Protein AF-A0A6Y5EK88-F1 (afdb_monomer)

Nearest PDB structures (foldseek):
  3vvx-assembly1_A  TM=9.405E-01  e=9.107E-21  Salmonella enterica subsp. enterica serovar Typhimurium str. 14028S
  9gtv-assembly1_B  TM=9.826E-01  e=1.251E-18  Salmonella enterica subsp. enterica serovar Typhimurium
  7n54-assembly1_A  TM=9.850E-01  e=2.357E-18  Salmonella enterica subsp. enterica serovar Typhimurium
  7n53-assembly1_A  TM=9.523E-01  e=3.480E-18  Salmonella enterica subsp. enterica serovar Typhimurium
  7n4z-assembly2_B  TM=9.641E-01  e=7.590E-18  Salmonella enterica subsp. enterica serovar Typhimurium

Sequence (284 aa):
MARPKSEDKKQALLEAATQAIAQSGIAASTAVIARNAGVAEGTLFRYFATKDELINTLYLHLKQDLCQSMIMELDRSITDAKTMTRFIWNSYISWGLNHPARHRAIRQLAVSEKLTKETEQRADDMFPELRDLCHRSVLMVFMSDEYRAFGDGLFLALAETTMDGQTLHACAKRFALELPFTE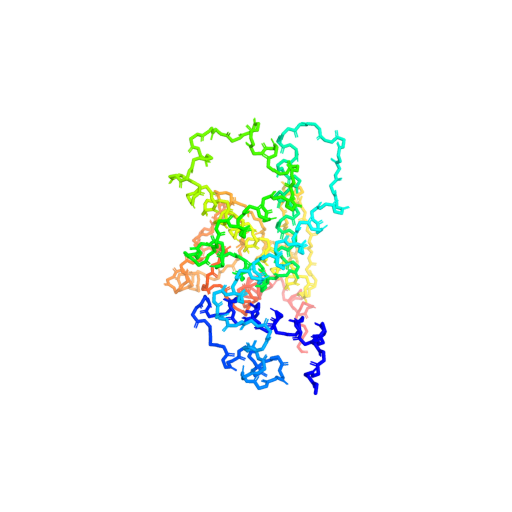HCWPFGPQYDVFKVGGKIFMLFTEHHCRPVVNLKSDPQKSLVNQQIYPSIAPGYHMNKKHWISVYAGEDITVSLLNDLINDSWNLVVDGLPKREQLRLRPR

Foldseek 3Di:
DDDDDDVLLVVLLLVLLLQQCLVPNLVRDLCSSQVSSVHGSVVVCVVAVDSLSSLLVSLLVLLLVLLVQLVVPDDPVDPDLVVNVVSSLVSNLVVCLVPVSSLSNNLSSVLDPSHDPVSVVSSCVSHVVVVVSCVVPPDVVCVDPVNVSVVSVVSSVVSVQVNLLVVLVVLLVVLLVPAFQWDWDDPPDPVKTFIDDPPHTAWIWDADPNFIKIKGFDQQVVLVVCVVQPVQKAQGDVDDSSGIIIGTRDPRDDSVNSSVRSVRSRVVNLVVDPPVSVCVRDPD

Radius of gyration: 23.75 Å; Cα contacts (8 Å, |Δi|>4): 342; chains: 1; bounding box: 65×40×75 Å

Organism: Salmonella dublin (NCBI:txid98360)

Secondary structure (DSSP, 8-state):
-PPPPPHHHHHHHHHHHHHHHHHHGGG--HHHHHHHTTS-HHHHHHH-SSHHHHHHHHHHHHHHHHHHHHHHH--TT---HHHHHHHHHHHHHHHHHH-HHHHHHHHHHHT-TT--HHHHHHHHHT-HHHHHHHHHHS-GGGGSHHHHHHHHHHHHHHHHHHHHHHHHHHHHHHHHHHSTT-EEE-TT-TT--EEEETTEEEEEEEEETTEEEEEEE--HHHHHHHHHH-TTEEE-TTS-TTTEEEEEP-TT--HHHHHHHHHHHHHHHHHTS-HHHHHHHS--

Structure (mmCIF, N/CA/C/O backbone):
data_AF-A0A6Y5EK88-F1
#
_entry.id   AF-A0A6Y5EK88-F1
#
loop_
_atom_site.group_PDB
_atom_site.id
_atom_site.type_symbol
_atom_site.label_atom_id
_atom_site.label_alt_id
_atom_site.label_comp_id
_atom_site.label_asym_id
_atom_site.label_entity_id
_atom_site.label_seq_id
_atom_site.pdbx_PDB_ins_code
_atom_site.Cartn_x
_atom_site.Cartn_y
_atom_site.Cartn_z
_atom_site.occupancy
_atom_site.B_iso_or_equiv
_atom_site.auth_seq_id
_atom_site.auth_comp_id
_atom_site.auth_asym_id
_atom_site.auth_atom_id
_atom_site.pdbx_PDB_model_num
ATOM 1 N N . MET A 1 1 ? 3.298 -4.919 -47.642 1.00 46.69 1 MET A N 1
ATOM 2 C CA . MET A 1 1 ? 3.986 -4.032 -46.675 1.00 46.69 1 MET A CA 1
ATOM 3 C C . MET A 1 1 ? 3.450 -4.320 -45.280 1.00 46.69 1 MET A C 1
ATOM 5 O O . MET A 1 1 ? 2.239 -4.461 -45.138 1.00 46.69 1 MET A O 1
ATOM 9 N N . ALA A 1 2 ? 4.311 -4.468 -44.271 1.00 53.25 2 ALA A N 1
ATOM 10 C CA . ALA A 1 2 ? 3.860 -4.658 -42.893 1.00 53.25 2 ALA A CA 1
ATOM 11 C C . ALA A 1 2 ? 3.154 -3.383 -42.399 1.00 53.25 2 ALA A C 1
ATOM 13 O O . ALA A 1 2 ? 3.692 -2.288 -42.532 1.00 53.25 2 ALA A O 1
ATOM 14 N N . ARG A 1 3 ? 1.940 -3.522 -41.851 1.00 60.47 3 ARG A N 1
ATOM 15 C CA . ARG A 1 3 ? 1.199 -2.412 -41.227 1.00 60.47 3 ARG A CA 1
ATOM 16 C C . ARG A 1 3 ? 2.067 -1.798 -40.107 1.00 60.47 3 ARG A C 1
ATOM 18 O O . ARG A 1 3 ? 2.591 -2.591 -39.315 1.00 60.47 3 ARG A O 1
ATOM 25 N N . PRO A 1 4 ? 2.231 -0.462 -40.034 1.00 70.94 4 PRO A N 1
ATOM 26 C CA . PRO A 1 4 ? 3.065 0.181 -39.018 1.00 70.94 4 PRO A CA 1
ATOM 27 C C . PRO A 1 4 ? 2.584 -0.169 -37.604 1.00 70.94 4 PRO A C 1
ATOM 29 O O . PRO A 1 4 ? 1.387 -0.379 -37.379 1.00 70.94 4 PRO A O 1
ATOM 32 N N . LYS A 1 5 ? 3.529 -0.276 -36.661 1.00 74.94 5 LYS A N 1
ATOM 33 C CA . LYS A 1 5 ? 3.220 -0.494 -35.242 1.00 74.94 5 LYS A CA 1
ATOM 34 C C . LYS A 1 5 ? 2.434 0.724 -34.738 1.00 74.94 5 LYS A C 1
ATOM 36 O O . LYS A 1 5 ? 2.902 1.846 -34.855 1.00 74.94 5 LYS A O 1
ATOM 41 N N . SER A 1 6 ? 1.229 0.495 -34.223 1.00 87.56 6 SER A N 1
ATOM 42 C CA . SER A 1 6 ? 0.441 1.520 -33.524 1.00 87.56 6 SER A CA 1
ATOM 43 C C . SER A 1 6 ? 0.970 1.660 -32.098 1.00 87.56 6 SER A C 1
ATOM 45 O O . SER A 1 6 ? 1.094 0.642 -31.407 1.00 87.56 6 SER A O 1
ATOM 47 N N . GLU A 1 7 ? 1.271 2.892 -31.683 1.00 87.88 7 GLU A N 1
ATOM 48 C CA . GLU A 1 7 ? 1.690 3.210 -30.311 1.00 87.88 7 GLU A CA 1
ATOM 49 C C . GLU A 1 7 ? 0.575 2.915 -29.300 1.00 87.88 7 GLU A C 1
ATOM 51 O O . GLU A 1 7 ? 0.844 2.320 -28.261 1.00 87.88 7 GLU A O 1
ATOM 56 N N . ASP A 1 8 ? -0.691 3.165 -29.648 1.00 89.50 8 ASP A N 1
ATOM 57 C CA . ASP A 1 8 ? -1.836 2.857 -28.775 1.00 89.50 8 ASP A CA 1
ATOM 58 C C . ASP A 1 8 ? -1.890 1.374 -28.387 1.00 89.50 8 ASP A C 1
ATOM 60 O O . ASP A 1 8 ? -2.139 1.018 -27.237 1.00 89.50 8 ASP A O 1
ATOM 64 N N . LYS A 1 9 ? -1.599 0.478 -29.340 1.00 92.56 9 LYS A N 1
ATOM 65 C CA . LYS A 1 9 ? -1.554 -0.968 -29.073 1.00 92.56 9 LYS A CA 1
ATOM 66 C C . LYS A 1 9 ? -0.356 -1.371 -28.224 1.00 92.56 9 LYS A C 1
ATOM 68 O O . LYS A 1 9 ? -0.471 -2.302 -27.430 1.00 92.56 9 LYS A O 1
ATOM 73 N N . LYS A 1 10 ? 0.783 -0.695 -28.390 1.00 95.00 10 LYS A N 1
ATOM 74 C CA . LYS A 1 10 ? 1.949 -0.902 -27.526 1.00 95.00 10 LYS A CA 1
ATOM 75 C C . LYS A 1 10 ? 1.607 -0.493 -26.094 1.00 95.00 10 LYS A C 1
ATOM 77 O O . LYS A 1 10 ? 1.865 -1.267 -25.179 1.00 95.00 10 LYS A O 1
ATOM 82 N N . GLN A 1 11 ? 0.954 0.654 -25.916 1.00 95.19 11 GLN A N 1
ATOM 83 C CA . GLN A 1 11 ? 0.523 1.137 -24.607 1.00 95.19 11 GLN A CA 1
ATOM 84 C C . GLN A 1 11 ? -0.525 0.217 -23.966 1.00 95.19 11 GLN A C 1
ATOM 86 O O . GLN A 1 11 ? -0.402 -0.119 -22.792 1.00 95.19 11 GLN A O 1
ATOM 91 N N . ALA A 1 12 ? -1.501 -0.272 -24.738 1.00 96.19 12 ALA A N 1
ATOM 92 C CA . ALA A 1 12 ? -2.486 -1.242 -24.256 1.00 96.19 12 ALA A CA 1
ATOM 93 C C . ALA A 1 12 ? -1.835 -2.557 -23.790 1.00 96.19 12 ALA A C 1
ATOM 95 O O . ALA A 1 12 ? -2.229 -3.117 -22.769 1.00 96.19 12 ALA A O 1
ATOM 96 N N . LEU A 1 13 ? -0.811 -3.036 -24.508 1.00 97.75 13 LEU A N 1
ATOM 97 C CA . LEU A 1 13 ? -0.028 -4.205 -24.100 1.00 97.75 13 LEU A CA 1
ATOM 98 C C . LEU A 1 13 ? 0.765 -3.952 -22.812 1.00 97.75 13 LEU A C 1
ATOM 100 O O . LEU A 1 13 ? 0.801 -4.833 -21.956 1.00 97.75 13 LEU A O 1
ATOM 104 N N . LEU A 1 14 ? 1.375 -2.773 -22.656 1.00 97.94 14 LEU A N 1
ATOM 105 C CA . LEU A 1 14 ? 2.111 -2.402 -21.441 1.00 97.94 14 LEU A CA 1
ATOM 106 C C . LEU A 1 14 ? 1.184 -2.275 -20.223 1.00 97.94 14 LEU A C 1
ATOM 108 O O . LEU A 1 14 ? 1.517 -2.780 -19.152 1.00 97.94 14 LEU A O 1
ATOM 112 N N . GLU A 1 15 ? -0.003 -1.687 -20.382 1.00 97.50 15 GLU A N 1
ATOM 113 C CA . GLU A 1 15 ? -1.004 -1.606 -19.310 1.00 97.50 15 GLU A CA 1
ATOM 114 C C . GLU A 1 15 ? -1.525 -3.004 -18.935 1.00 97.50 15 GLU A C 1
ATOM 116 O O . GLU A 1 15 ? -1.529 -3.380 -17.763 1.00 97.50 15 GLU A O 1
ATOM 121 N N . ALA A 1 16 ? -1.867 -3.840 -19.921 1.00 97.88 16 ALA A N 1
ATOM 122 C CA . ALA A 1 16 ? -2.289 -5.217 -19.666 1.00 97.88 16 ALA A CA 1
ATOM 123 C C . ALA A 1 16 ? -1.193 -6.052 -18.980 1.00 97.88 16 ALA A C 1
ATOM 125 O O . ALA A 1 16 ? -1.488 -6.848 -18.084 1.00 97.88 16 ALA A O 1
ATOM 126 N N . ALA A 1 17 ? 0.070 -5.861 -19.373 1.00 98.12 17 ALA A N 1
ATOM 127 C CA . ALA A 1 17 ? 1.215 -6.510 -18.746 1.00 98.12 17 ALA A CA 1
ATOM 128 C C . ALA A 1 17 ? 1.425 -6.022 -17.307 1.00 98.12 17 ALA A C 1
ATOM 130 O O . ALA A 1 17 ? 1.677 -6.843 -16.429 1.00 98.12 17 ALA A O 1
ATOM 131 N N . THR A 1 18 ? 1.242 -4.723 -17.049 1.00 98.25 18 THR A N 1
ATOM 132 C CA . THR A 1 18 ? 1.284 -4.142 -15.699 1.00 98.25 18 THR A CA 1
ATOM 133 C C . THR A 1 18 ? 0.298 -4.855 -14.780 1.00 98.25 18 THR A C 1
ATOM 135 O O . THR A 1 18 ? 0.694 -5.361 -13.733 1.00 98.25 18 THR A O 1
ATOM 138 N N . GLN A 1 19 ? -0.968 -4.970 -15.190 1.00 97.75 19 GLN A N 1
ATOM 139 C CA . GLN A 1 19 ? -1.999 -5.628 -14.382 1.00 97.75 19 GLN A CA 1
ATOM 140 C C . GLN A 1 19 ? -1.696 -7.117 -14.164 1.00 97.75 19 GLN A C 1
ATOM 142 O O . GLN A 1 19 ? -1.772 -7.615 -13.041 1.00 97.75 19 GLN A O 1
ATOM 147 N N . ALA A 1 20 ? -1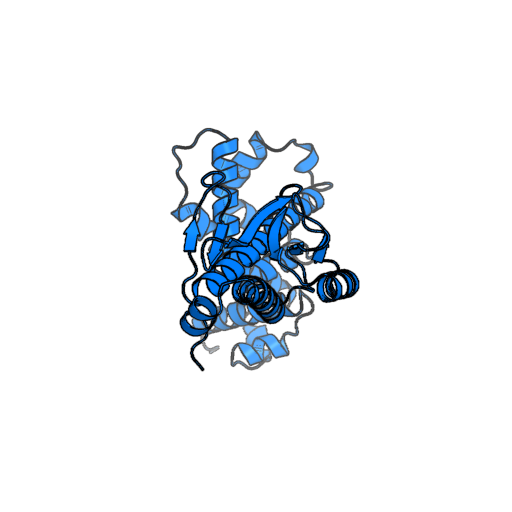.302 -7.830 -15.223 1.00 97.12 20 ALA A N 1
ATOM 148 C CA . ALA A 1 20 ? -1.021 -9.260 -15.139 1.00 97.12 20 ALA A CA 1
ATOM 149 C C . ALA A 1 20 ? 0.185 -9.569 -14.233 1.00 97.12 20 ALA A C 1
ATOM 151 O O . ALA A 1 20 ? 0.131 -10.507 -13.440 1.00 97.12 20 ALA A O 1
ATOM 152 N N . ILE A 1 21 ? 1.255 -8.770 -14.309 1.00 96.44 21 ILE A N 1
ATOM 153 C CA . ILE A 1 21 ? 2.448 -8.943 -13.468 1.00 96.44 21 ILE A CA 1
ATOM 154 C C . ILE A 1 21 ? 2.181 -8.490 -12.032 1.00 96.44 21 ILE A C 1
ATOM 156 O O . ILE A 1 21 ? 2.633 -9.148 -11.099 1.00 96.44 21 ILE A O 1
ATOM 160 N N . ALA A 1 22 ? 1.395 -7.432 -11.825 1.00 94.00 22 ALA A N 1
ATOM 161 C CA . ALA A 1 22 ? 0.978 -7.021 -10.486 1.00 94.00 22 ALA A CA 1
ATOM 162 C C . ALA A 1 22 ? 0.167 -8.108 -9.760 1.00 94.00 22 ALA A C 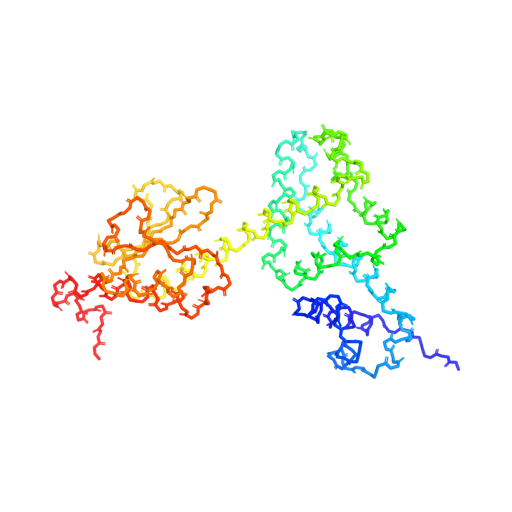1
ATOM 164 O O . ALA A 1 22 ? 0.256 -8.222 -8.539 1.00 94.00 22 ALA A O 1
ATOM 165 N N . GLN A 1 23 ? -0.624 -8.895 -10.500 1.00 92.56 23 GLN A N 1
ATOM 166 C CA . GLN A 1 23 ? -1.480 -9.942 -9.942 1.00 92.56 23 GLN A CA 1
ATOM 167 C C . GLN A 1 23 ? -0.787 -11.307 -9.826 1.00 92.56 23 GLN A C 1
ATOM 169 O O . GLN A 1 23 ? -1.026 -12.031 -8.864 1.00 92.56 23 GLN A O 1
ATOM 174 N N . SER A 1 24 ? 0.023 -11.696 -10.813 1.00 92.56 24 SER A N 1
ATOM 175 C CA . SER A 1 24 ? 0.571 -13.060 -10.932 1.00 92.56 24 SER A CA 1
ATOM 176 C C . SER A 1 24 ? 2.101 -13.111 -10.998 1.00 92.56 24 SER A C 1
ATOM 178 O O . SER A 1 24 ? 2.673 -14.170 -11.261 1.00 92.56 24 SER A O 1
ATOM 180 N N . GLY A 1 25 ? 2.772 -11.980 -10.779 1.00 91.25 25 GLY A N 1
ATOM 181 C CA . GLY A 1 25 ? 4.225 -11.858 -10.849 1.00 91.25 25 GLY A CA 1
ATOM 182 C C . GLY A 1 25 ? 4.780 -12.037 -12.264 1.00 91.25 25 GLY A C 1
ATOM 183 O O . GLY A 1 25 ? 4.056 -12.088 -13.262 1.00 91.25 25 GLY A O 1
ATOM 184 N N . ILE A 1 26 ? 6.103 -12.185 -12.360 1.00 91.25 26 ILE A N 1
ATOM 185 C CA . ILE A 1 26 ? 6.811 -12.362 -13.641 1.00 91.25 26 ILE A CA 1
ATOM 186 C C . ILE A 1 26 ? 6.397 -13.638 -14.394 1.00 91.25 26 ILE A C 1
ATOM 188 O O . ILE A 1 26 ? 6.624 -13.757 -15.598 1.00 91.25 26 ILE A O 1
ATOM 192 N N . ALA A 1 27 ? 5.746 -14.592 -13.720 1.00 92.00 27 ALA A N 1
ATOM 193 C CA . ALA A 1 27 ? 5.212 -15.812 -14.320 1.00 92.00 27 ALA A CA 1
ATOM 194 C C . ALA A 1 27 ? 3.953 -15.572 -15.179 1.00 92.00 27 ALA A C 1
ATOM 196 O O . ALA A 1 27 ? 3.559 -16.471 -15.920 1.00 92.00 27 ALA A O 1
ATOM 197 N N . ALA A 1 28 ? 3.373 -14.364 -15.159 1.00 94.38 28 ALA A N 1
ATOM 198 C CA . ALA A 1 28 ? 2.186 -14.000 -15.932 1.00 94.38 28 ALA A CA 1
ATOM 199 C C . ALA A 1 28 ? 2.243 -14.458 -17.406 1.00 94.38 28 ALA A C 1
ATOM 201 O O . ALA A 1 28 ? 3.263 -14.332 -18.092 1.00 94.38 28 ALA A O 1
ATOM 202 N N . SER A 1 29 ? 1.132 -15.010 -17.896 1.00 96.06 29 SER A N 1
ATOM 203 C CA . SER A 1 29 ? 1.033 -15.585 -19.242 1.00 96.06 29 SER A CA 1
ATOM 204 C C . SER A 1 29 ? 0.937 -14.503 -20.324 1.00 96.06 29 SER A C 1
ATOM 206 O O . SER A 1 29 ? 0.103 -13.600 -20.235 1.00 96.06 29 SER A O 1
ATOM 208 N N . THR A 1 30 ? 1.729 -14.633 -21.393 1.00 96.56 30 THR A N 1
ATOM 209 C CA . THR A 1 30 ? 1.665 -13.759 -22.581 1.00 96.56 30 THR A CA 1
ATOM 210 C C . THR A 1 30 ? 0.309 -13.826 -23.279 1.00 96.56 30 THR A C 1
ATOM 212 O O . THR A 1 30 ? -0.188 -12.799 -23.741 1.00 96.56 30 THR A O 1
ATOM 215 N N . ALA A 1 31 ? -0.345 -14.989 -23.270 1.00 96.25 31 ALA A N 1
ATOM 216 C CA . ALA A 1 31 ? -1.692 -15.162 -23.802 1.00 96.25 31 ALA A CA 1
ATOM 217 C C . ALA A 1 31 ? -2.722 -14.338 -23.015 1.00 96.25 31 ALA A C 1
ATOM 219 O O . ALA A 1 31 ? -3.589 -13.691 -23.605 1.00 96.25 31 ALA A O 1
ATOM 220 N N . VAL A 1 32 ? -2.608 -14.317 -21.680 1.00 96.44 32 VAL A N 1
ATOM 221 C CA . VAL A 1 32 ? -3.479 -13.507 -20.811 1.00 96.44 32 VAL A CA 1
ATOM 222 C C . VAL A 1 32 ? -3.243 -12.018 -21.052 1.00 96.44 32 VAL A C 1
ATOM 224 O O . VAL A 1 32 ? -4.211 -11.277 -21.207 1.00 96.44 32 VAL A O 1
ATOM 227 N N . ILE A 1 33 ? -1.982 -11.589 -21.151 1.00 97.62 33 ILE A N 1
ATOM 228 C CA . ILE A 1 33 ? -1.619 -10.192 -21.438 1.00 97.62 33 ILE A CA 1
ATOM 229 C C . ILE A 1 33 ? -2.207 -9.746 -22.780 1.00 97.62 33 ILE A C 1
ATOM 231 O O . ILE A 1 33 ? -2.883 -8.722 -22.847 1.00 97.62 33 ILE A O 1
ATOM 235 N N . ALA A 1 34 ? -2.006 -10.529 -23.843 1.00 97.06 34 ALA A N 1
ATOM 236 C CA . ALA A 1 34 ? -2.523 -10.209 -25.169 1.00 97.06 34 ALA A CA 1
ATOM 237 C C . ALA A 1 34 ? -4.057 -10.117 -25.181 1.00 97.06 34 ALA A C 1
ATOM 239 O O . ALA A 1 34 ? -4.615 -9.143 -25.689 1.00 97.06 34 ALA A O 1
ATOM 240 N N . ARG A 1 35 ? -4.735 -11.086 -24.549 1.00 97.12 35 ARG A N 1
ATOM 241 C CA . ARG A 1 35 ? -6.195 -11.092 -24.412 1.00 97.12 35 ARG A CA 1
ATOM 242 C C . ARG A 1 35 ? -6.702 -9.852 -23.676 1.00 97.12 35 ARG A C 1
ATOM 244 O O . ARG A 1 35 ? -7.637 -9.219 -24.154 1.00 97.12 35 ARG A O 1
ATOM 251 N N . ASN A 1 36 ? -6.080 -9.492 -22.554 1.00 95.88 36 ASN A N 1
ATOM 252 C CA . ASN A 1 36 ? -6.461 -8.317 -21.765 1.00 95.88 36 ASN A CA 1
ATOM 253 C C . ASN A 1 36 ? -6.200 -7.002 -22.521 1.00 95.88 36 ASN A C 1
ATOM 255 O O . ASN A 1 36 ? -6.945 -6.044 -22.351 1.00 95.88 36 ASN A O 1
ATOM 259 N N . ALA A 1 37 ? -5.197 -6.972 -23.402 1.00 96.31 37 ALA A N 1
ATOM 260 C CA . ALA A 1 37 ? -4.933 -5.856 -24.311 1.00 96.31 37 ALA A CA 1
ATOM 261 C C . ALA A 1 37 ? -5.847 -5.837 -25.556 1.00 96.31 37 ALA A C 1
ATOM 263 O O . ALA A 1 37 ? -5.689 -4.973 -26.420 1.00 96.31 37 ALA A O 1
ATOM 264 N N . GLY A 1 38 ? -6.771 -6.795 -25.698 1.00 95.56 38 GLY A N 1
ATOM 265 C CA . GLY A 1 38 ? -7.676 -6.887 -26.846 1.00 95.56 38 GLY A CA 1
ATOM 266 C C . GLY A 1 38 ? -6.984 -7.264 -28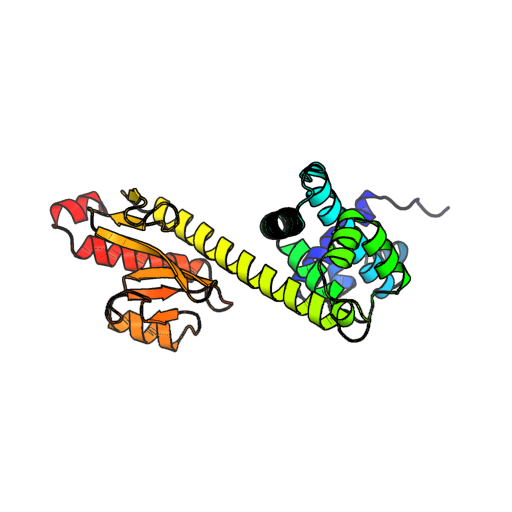.162 1.00 95.56 38 GLY A C 1
ATOM 267 O O . GLY A 1 38 ? -7.454 -6.889 -29.237 1.00 95.56 38 GLY A O 1
ATOM 268 N N . VAL A 1 39 ? -5.856 -7.984 -28.109 1.00 95.00 39 VAL A N 1
ATOM 269 C CA . VAL A 1 39 ? -5.099 -8.415 -29.295 1.00 95.00 39 VAL A CA 1
ATOM 270 C C . VAL A 1 39 ? -4.822 -9.921 -29.287 1.00 95.00 39 VAL A C 1
ATOM 272 O O . VAL A 1 39 ? -4.803 -10.573 -28.249 1.00 95.00 39 VAL A O 1
ATOM 275 N N . ALA A 1 40 ? -4.578 -10.498 -30.467 1.00 94.75 40 ALA A N 1
ATOM 276 C CA . ALA A 1 40 ? -4.109 -11.880 -30.566 1.00 94.75 40 ALA A CA 1
ATOM 277 C C . ALA A 1 40 ? -2.682 -12.015 -30.007 1.00 94.75 40 ALA A C 1
ATOM 279 O O . ALA A 1 40 ? -1.866 -11.112 -30.194 1.00 94.75 40 ALA A O 1
ATOM 280 N N . GLU A 1 41 ? -2.341 -13.162 -29.414 1.00 95.31 41 GLU A N 1
ATOM 281 C CA . GLU A 1 41 ? -1.019 -13.392 -28.810 1.00 95.31 41 GLU A CA 1
ATOM 282 C C . GLU A 1 41 ? 0.137 -13.218 -29.807 1.00 95.31 41 GLU A C 1
ATOM 284 O O . GLU A 1 41 ? 1.119 -12.544 -29.508 1.00 95.31 41 GLU A O 1
ATOM 289 N N . GLY A 1 42 ? -0.018 -13.680 -31.051 1.00 93.62 42 GLY A N 1
ATOM 290 C CA . GLY A 1 42 ? 0.974 -13.425 -32.103 1.00 93.62 42 GLY A CA 1
ATOM 291 C C . GLY A 1 42 ? 1.201 -11.933 -32.398 1.00 93.62 42 GLY A C 1
ATOM 292 O O . GLY A 1 42 ? 2.257 -11.560 -32.898 1.00 93.62 42 GLY A O 1
ATOM 293 N N . THR A 1 43 ? 0.248 -11.052 -32.065 1.00 92.94 43 THR A N 1
ATOM 294 C CA . THR A 1 43 ? 0.441 -9.595 -32.164 1.00 92.94 43 THR A CA 1
ATOM 295 C C . THR A 1 43 ? 1.366 -9.089 -31.066 1.00 92.94 43 THR A C 1
ATOM 297 O O . THR A 1 43 ? 2.208 -8.250 -31.366 1.00 92.94 43 THR A O 1
ATOM 300 N N . LEU A 1 44 ? 1.273 -9.614 -29.839 1.00 95.50 44 LEU A N 1
ATOM 301 C CA . LEU A 1 44 ? 2.202 -9.277 -28.754 1.00 95.50 44 LEU A CA 1
ATOM 302 C C . LEU A 1 44 ? 3.641 -9.557 -29.192 1.00 95.50 44 LEU A C 1
ATOM 304 O O . LEU A 1 44 ? 4.478 -8.661 -29.107 1.00 95.50 44 LEU A O 1
ATOM 308 N N . PHE A 1 45 ? 3.889 -10.728 -29.790 1.00 95.75 45 PHE A N 1
ATOM 309 C CA . PHE A 1 45 ? 5.220 -11.106 -30.276 1.00 95.75 45 PHE A CA 1
ATOM 310 C C . PHE A 1 45 ? 5.737 -10.273 -31.461 1.00 95.75 45 PHE A C 1
ATOM 312 O O . PHE A 1 45 ? 6.931 -10.261 -31.746 1.00 95.75 45 PHE A O 1
ATOM 319 N N . ARG A 1 46 ? 4.867 -9.510 -32.140 1.00 93.75 46 ARG A N 1
ATOM 320 C CA . ARG A 1 46 ? 5.301 -8.502 -33.126 1.00 93.75 46 ARG A CA 1
ATOM 321 C C . ARG A 1 46 ? 5.799 -7.217 -32.469 1.00 93.75 46 ARG A C 1
ATOM 323 O O . ARG A 1 46 ? 6.574 -6.487 -33.092 1.00 93.75 46 ARG A O 1
ATOM 330 N N . TYR A 1 47 ? 5.318 -6.899 -31.269 1.00 95.00 47 TYR A N 1
ATOM 331 C CA . TYR A 1 47 ? 5.765 -5.739 -30.500 1.00 95.00 47 TYR A CA 1
ATOM 332 C C . TYR A 1 47 ? 6.996 -6.061 -29.662 1.00 95.00 47 TYR A C 1
ATOM 334 O O . TYR A 1 47 ? 7.927 -5.263 -29.707 1.00 95.00 47 TYR A O 1
ATOM 342 N N . PHE A 1 48 ? 6.998 -7.219 -29.001 1.00 96.31 48 PHE A N 1
ATOM 343 C CA . PHE A 1 48 ? 8.055 -7.706 -28.118 1.00 96.31 48 PHE A CA 1
ATOM 344 C C . PHE A 1 48 ? 8.406 -9.132 -28.535 1.00 96.31 48 PHE A C 1
ATOM 346 O O . PHE A 1 48 ? 7.597 -10.035 -28.334 1.00 96.31 48 PHE A O 1
ATOM 353 N N . ALA A 1 49 ? 9.568 -9.353 -29.145 1.00 94.75 49 ALA A N 1
ATOM 354 C CA . ALA A 1 49 ? 9.912 -10.649 -29.730 1.00 94.75 49 ALA A CA 1
ATOM 355 C C . ALA A 1 49 ? 9.960 -11.769 -28.679 1.00 94.75 49 ALA A C 1
ATOM 357 O O . ALA A 1 49 ? 9.667 -12.925 -28.985 1.00 94.75 49 ALA A O 1
ATOM 358 N N . THR A 1 50 ? 10.292 -11.426 -27.433 1.00 95.88 50 THR A N 1
ATOM 359 C CA . THR A 1 50 ? 10.330 -12.359 -26.306 1.00 95.88 50 THR A CA 1
ATOM 360 C C . THR A 1 50 ? 9.643 -11.784 -25.070 1.00 95.88 50 THR A C 1
ATOM 362 O O . THR A 1 50 ? 9.426 -10.577 -24.937 1.00 95.88 50 THR A O 1
ATOM 365 N N . LYS A 1 51 ? 9.324 -12.666 -24.117 1.00 94.50 51 LYS A N 1
ATOM 366 C CA . LYS A 1 51 ? 8.829 -12.255 -22.799 1.00 94.50 51 LYS A CA 1
ATOM 367 C C . LYS A 1 51 ? 9.871 -11.437 -22.025 1.00 94.50 51 LYS A C 1
ATOM 369 O O . LYS A 1 51 ? 9.499 -10.495 -21.334 1.00 94.50 51 LYS A O 1
ATOM 374 N N . ASP A 1 52 ? 11.154 -11.752 -22.189 1.00 95.44 52 ASP A N 1
ATOM 375 C CA . ASP A 1 52 ? 12.250 -11.010 -21.559 1.00 95.44 52 ASP A CA 1
ATOM 376 C C . ASP A 1 52 ? 12.342 -9.578 -22.131 1.00 95.44 52 ASP A C 1
ATOM 378 O O . ASP A 1 52 ? 12.521 -8.622 -21.376 1.00 95.44 52 ASP A O 1
ATOM 382 N N . GLU A 1 53 ? 12.111 -9.388 -23.437 1.00 96.06 53 GLU A N 1
ATOM 383 C CA . GLU A 1 53 ? 12.019 -8.052 -24.052 1.00 96.06 53 GLU A CA 1
ATOM 384 C C . GLU A 1 53 ? 10.819 -7.252 -23.518 1.00 96.06 53 GLU A C 1
ATOM 386 O O . GLU A 1 53 ? 10.952 -6.061 -23.217 1.00 96.06 53 GLU A O 1
ATOM 391 N N . LEU A 1 54 ? 9.660 -7.900 -23.343 1.00 96.75 54 LEU A N 1
ATOM 392 C CA . LEU A 1 54 ? 8.489 -7.281 -22.712 1.00 96.75 54 LEU A CA 1
ATOM 393 C C . LEU A 1 54 ? 8.796 -6.847 -21.271 1.00 96.75 54 LEU A C 1
ATOM 395 O O . LEU A 1 54 ? 8.460 -5.726 -20.905 1.00 96.75 54 LEU A O 1
ATOM 399 N N . ILE A 1 55 ? 9.454 -7.698 -20.476 1.00 96.44 55 ILE A N 1
ATOM 400 C CA . ILE A 1 55 ? 9.852 -7.407 -19.087 1.00 96.44 55 ILE A CA 1
ATOM 401 C C . ILE A 1 55 ? 10.753 -6.169 -19.020 1.00 96.44 55 ILE A C 1
ATOM 403 O O . ILE A 1 55 ? 10.458 -5.235 -18.276 1.00 96.44 55 ILE A O 1
ATOM 407 N N . ASN A 1 56 ? 11.809 -6.130 -19.836 1.00 97.31 56 ASN A N 1
ATOM 408 C CA . ASN A 1 56 ? 12.751 -5.010 -19.867 1.00 97.31 56 ASN A CA 1
ATOM 409 C C . ASN A 1 56 ? 12.073 -3.714 -20.341 1.00 97.31 56 ASN A C 1
ATOM 411 O O . ASN A 1 56 ? 12.254 -2.656 -19.739 1.00 97.31 56 ASN A O 1
ATOM 415 N N . THR A 1 57 ? 11.237 -3.796 -21.380 1.00 97.56 57 THR A N 1
ATOM 416 C CA . THR A 1 57 ? 10.522 -2.621 -21.901 1.00 97.56 57 THR A CA 1
ATOM 417 C C . THR A 1 57 ? 9.494 -2.093 -20.904 1.00 97.56 57 THR A C 1
ATOM 419 O O . THR A 1 57 ? 9.376 -0.882 -20.725 1.00 97.56 57 THR A O 1
ATOM 422 N N . LEU A 1 58 ? 8.762 -2.987 -20.235 1.00 97.81 58 LEU A N 1
ATOM 423 C CA . LEU A 1 58 ? 7.791 -2.616 -19.214 1.00 97.81 58 LEU A CA 1
ATOM 424 C C . LEU A 1 58 ? 8.467 -1.984 -17.999 1.00 97.81 58 LEU A C 1
ATOM 426 O O . LEU A 1 58 ? 7.982 -0.972 -17.502 1.00 97.81 58 LEU A O 1
ATOM 430 N N . TYR A 1 59 ? 9.596 -2.532 -17.547 1.00 97.00 59 TYR A N 1
ATOM 431 C CA . TYR A 1 59 ? 10.354 -1.951 -16.443 1.00 97.00 59 TYR A CA 1
ATOM 432 C C . TYR A 1 59 ? 10.772 -0.506 -16.741 1.00 97.00 59 TYR A C 1
ATOM 434 O O . TYR A 1 59 ? 10.505 0.382 -15.933 1.00 97.00 59 TYR A O 1
ATOM 442 N N . LEU A 1 60 ? 11.337 -0.247 -17.927 1.00 97.00 60 LEU A N 1
ATOM 443 C CA . LEU A 1 60 ? 11.701 1.109 -18.355 1.00 97.00 60 LEU A CA 1
ATOM 444 C C . LEU A 1 60 ? 10.482 2.030 -18.470 1.00 97.00 60 LEU A C 1
ATOM 446 O O . LEU A 1 60 ? 10.553 3.181 -18.056 1.00 97.00 60 LEU A O 1
ATOM 450 N N . HIS A 1 61 ? 9.359 1.526 -18.988 1.00 97.31 61 HIS A N 1
ATOM 451 C CA . HIS A 1 61 ? 8.118 2.296 -19.079 1.00 97.31 61 HIS A CA 1
ATOM 452 C C . HIS A 1 61 ? 7.617 2.747 -17.699 1.00 97.31 61 HIS A C 1
ATOM 454 O O . HIS A 1 61 ? 7.306 3.921 -17.507 1.00 97.31 61 HIS A O 1
ATOM 460 N N . LEU A 1 62 ? 7.585 1.833 -16.724 1.00 96.62 62 LEU A N 1
ATOM 461 C CA . LEU A 1 62 ? 7.156 2.139 -15.358 1.00 96.62 62 LEU A CA 1
ATOM 462 C C . LEU A 1 62 ? 8.161 3.040 -14.629 1.00 96.62 62 LEU A C 1
ATOM 464 O O . LEU A 1 62 ? 7.753 3.939 -13.897 1.00 96.62 62 LEU A O 1
ATOM 468 N N . LYS A 1 63 ? 9.470 2.840 -14.842 1.00 94.75 63 LYS A N 1
ATOM 469 C CA . LYS A 1 63 ? 10.510 3.730 -14.307 1.00 94.75 63 LYS A CA 1
ATOM 470 C C . LYS A 1 63 ? 10.385 5.141 -14.862 1.00 94.75 63 LYS A C 1
ATOM 472 O O . LYS A 1 63 ? 10.495 6.083 -14.087 1.00 94.75 63 LYS A O 1
ATOM 477 N N . GLN A 1 64 ? 10.117 5.292 -16.155 1.00 95.06 64 GLN A N 1
ATOM 478 C CA . GLN A 1 64 ? 9.913 6.598 -16.770 1.00 95.06 64 GLN A CA 1
ATOM 479 C C . GLN A 1 64 ? 8.706 7.324 -16.159 1.00 95.06 64 GLN A C 1
ATOM 481 O O . GLN A 1 64 ? 8.829 8.491 -15.803 1.00 95.06 64 GLN A O 1
ATOM 486 N N . ASP A 1 65 ? 7.576 6.632 -15.987 1.00 94.69 65 ASP A N 1
ATOM 487 C CA . ASP A 1 65 ? 6.369 7.178 -15.345 1.00 94.69 65 ASP A CA 1
ATOM 488 C C . ASP A 1 65 ? 6.641 7.629 -13.895 1.00 94.69 65 ASP A C 1
ATOM 490 O O . ASP A 1 65 ? 6.320 8.757 -13.518 1.00 94.69 65 ASP A O 1
ATOM 494 N N . LEU A 1 66 ? 7.331 6.792 -13.110 1.00 92.81 66 LEU A N 1
ATOM 495 C CA . LEU A 1 66 ? 7.765 7.117 -11.748 1.00 92.81 66 LEU A CA 1
ATOM 496 C C . LEU A 1 66 ? 8.698 8.339 -11.708 1.00 92.81 66 LEU A C 1
ATOM 498 O O . LEU A 1 66 ? 8.462 9.277 -10.947 1.00 92.81 66 LEU A O 1
ATOM 502 N N . CYS A 1 67 ? 9.760 8.337 -12.519 1.00 92.25 67 CYS A N 1
ATOM 503 C CA . CYS A 1 67 ? 10.750 9.415 -12.532 1.00 92.25 67 CYS A CA 1
ATOM 504 C C . CYS A 1 67 ? 10.119 10.728 -12.992 1.00 92.25 67 CYS A C 1
ATOM 506 O O . CYS A 1 67 ? 10.403 11.774 -12.421 1.00 92.25 67 CYS A O 1
ATOM 508 N N . GLN A 1 68 ? 9.213 10.687 -13.971 1.00 91.25 68 GLN A N 1
ATOM 509 C CA . GLN A 1 68 ? 8.488 11.871 -14.415 1.00 91.25 68 GLN A CA 1
ATOM 510 C C . GLN A 1 68 ? 7.628 12.459 -13.290 1.00 91.25 68 GLN A C 1
ATOM 512 O O . GLN A 1 68 ? 7.673 13.670 -13.076 1.00 91.25 68 GLN A O 1
ATOM 517 N N . SER A 1 69 ? 6.922 11.618 -12.526 1.00 88.44 69 SER A N 1
ATOM 518 C CA . SER A 1 69 ? 6.178 12.060 -11.338 1.00 88.44 69 SER A CA 1
ATOM 519 C C . SER A 1 69 ? 7.091 12.726 -10.303 1.00 88.44 69 SER A C 1
ATOM 521 O O . SER A 1 69 ? 6.729 13.758 -9.747 1.00 88.44 69 SER A O 1
ATOM 523 N N . MET A 1 70 ? 8.281 12.168 -10.060 1.00 87.56 70 MET A N 1
ATOM 524 C CA . MET A 1 70 ? 9.247 12.725 -9.105 1.00 87.56 70 MET A CA 1
ATOM 525 C C . MET A 1 70 ? 9.852 14.048 -9.584 1.00 87.56 70 MET A C 1
ATOM 527 O O . MET A 1 70 ? 9.942 14.998 -8.812 1.00 87.56 70 MET A O 1
ATOM 531 N N . ILE A 1 71 ? 10.255 14.127 -10.856 1.00 87.50 71 ILE A N 1
ATOM 532 C CA . ILE A 1 71 ? 10.897 15.310 -11.448 1.00 87.50 71 ILE A CA 1
ATOM 533 C C . ILE A 1 71 ? 9.936 16.501 -11.477 1.00 87.50 71 ILE A C 1
ATOM 535 O O . ILE A 1 71 ? 10.369 17.629 -11.252 1.00 87.50 71 ILE A O 1
ATOM 539 N N . MET A 1 72 ? 8.644 16.269 -11.735 1.00 83.56 72 MET A N 1
ATOM 540 C CA . MET A 1 72 ? 7.636 17.336 -11.774 1.00 83.56 72 MET A CA 1
ATOM 541 C C . MET A 1 72 ? 7.474 18.061 -10.434 1.00 83.56 72 MET A C 1
ATOM 543 O O . MET A 1 72 ? 7.194 19.257 -10.422 1.00 83.56 72 MET A O 1
ATOM 547 N N . GLU A 1 73 ? 7.657 17.355 -9.323 1.00 80.81 73 GLU A N 1
ATOM 548 C CA . GLU A 1 73 ? 7.504 17.906 -7.975 1.00 80.81 73 GLU A CA 1
ATOM 549 C C . GLU A 1 73 ? 8.851 18.343 -7.359 1.00 80.81 73 GLU A C 1
ATOM 551 O O . GLU A 1 73 ? 8.871 18.915 -6.269 1.00 80.81 73 GLU A O 1
ATOM 556 N N . LEU A 1 74 ? 9.980 18.059 -8.026 1.00 83.25 74 LEU A N 1
ATOM 557 C CA . LEU A 1 74 ? 11.323 18.199 -7.465 1.00 83.25 74 LEU A CA 1
ATOM 558 C C . LEU A 1 74 ? 11.729 19.663 -7.264 1.00 83.25 74 LEU A C 1
ATOM 560 O O . LEU A 1 74 ? 12.004 20.394 -8.218 1.00 83.25 74 LEU A O 1
ATOM 564 N N . ASP A 1 75 ? 11.906 20.054 -6.004 1.00 83.12 75 ASP A N 1
ATOM 565 C CA . ASP A 1 75 ? 12.539 21.322 -5.655 1.00 83.12 75 ASP A CA 1
ATOM 566 C C . ASP A 1 75 ? 14.073 21.201 -5.701 1.00 83.12 75 ASP A C 1
ATOM 568 O O . ASP A 1 75 ? 14.730 20.707 -4.780 1.00 83.12 75 ASP A O 1
ATOM 572 N N . ARG A 1 76 ? 14.658 21.700 -6.795 1.00 83.19 76 ARG A N 1
ATOM 573 C CA . ARG A 1 76 ? 16.113 21.704 -7.032 1.00 83.19 76 ARG A CA 1
ATOM 574 C C . ARG A 1 76 ? 16.889 22.660 -6.122 1.00 83.19 76 ARG A C 1
ATOM 576 O O . ARG A 1 76 ? 18.117 22.632 -6.139 1.00 83.19 76 ARG A O 1
ATOM 583 N N . SER A 1 77 ? 16.212 23.505 -5.344 1.00 86.31 77 SER A N 1
ATOM 584 C CA . SER A 1 77 ? 16.872 24.362 -4.354 1.00 86.31 77 SER A CA 1
ATOM 585 C C . SER A 1 77 ? 17.281 23.597 -3.088 1.00 86.31 77 SER A C 1
ATOM 587 O O . SER A 1 77 ? 18.134 24.066 -2.330 1.00 86.31 77 SER A O 1
ATOM 589 N N . ILE A 1 78 ? 16.730 22.395 -2.875 1.00 82.69 78 ILE A N 1
ATOM 590 C CA . ILE A 1 78 ? 17.048 21.546 -1.727 1.00 82.69 78 ILE A CA 1
ATOM 591 C C . ILE A 1 78 ? 18.471 20.989 -1.872 1.00 82.69 78 ILE A C 1
ATOM 593 O O . ILE A 1 78 ? 18.741 20.085 -2.661 1.00 82.69 78 ILE A O 1
ATOM 597 N N . THR A 1 79 ? 19.397 21.493 -1.059 1.00 83.19 79 THR A N 1
ATOM 598 C CA . THR A 1 79 ? 20.792 21.018 -1.026 1.00 83.19 79 THR A CA 1
ATOM 599 C C . THR A 1 79 ? 21.027 19.938 0.031 1.00 83.19 79 THR A C 1
ATOM 601 O O . THR A 1 79 ? 21.880 19.062 -0.157 1.00 83.19 79 THR A O 1
ATOM 604 N N . ASP A 1 80 ? 20.244 19.952 1.114 1.00 89.56 80 ASP A N 1
ATOM 605 C CA . ASP A 1 80 ? 20.321 18.981 2.206 1.00 89.56 80 ASP A CA 1
ATOM 606 C C . ASP A 1 80 ? 19.925 17.571 1.743 1.00 89.56 80 ASP A C 1
ATOM 608 O O . ASP A 1 80 ? 18.836 17.344 1.209 1.00 89.56 80 ASP A O 1
ATOM 612 N N . ALA A 1 81 ? 20.811 16.603 1.985 1.00 87.94 81 ALA A N 1
ATOM 613 C CA . ALA A 1 81 ? 20.616 15.221 1.565 1.00 87.94 81 ALA A CA 1
ATOM 614 C C . ALA A 1 81 ? 19.390 14.587 2.230 1.00 87.94 81 ALA A C 1
ATOM 616 O O . ALA A 1 81 ? 18.604 13.930 1.557 1.00 87.94 81 ALA A O 1
ATOM 617 N N . LYS A 1 82 ? 19.173 14.823 3.530 1.00 88.19 82 LYS A N 1
ATOM 618 C CA . LYS A 1 82 ? 18.054 14.217 4.265 1.00 88.19 82 LYS A CA 1
ATOM 619 C C . LYS A 1 82 ? 16.704 14.709 3.747 1.00 88.19 82 LYS A C 1
ATOM 621 O O . LYS A 1 82 ? 15.777 13.915 3.589 1.00 88.19 82 LYS A O 1
ATOM 626 N N . THR A 1 83 ? 16.597 16.007 3.492 1.00 87.62 83 THR A N 1
ATOM 627 C CA . THR A 1 83 ? 15.393 16.638 2.946 1.00 87.62 83 THR A CA 1
ATOM 628 C C . THR A 1 83 ? 15.128 16.147 1.526 1.00 87.62 83 THR A C 1
ATOM 630 O O . THR A 1 83 ? 13.998 15.763 1.232 1.00 87.62 83 THR A O 1
ATOM 633 N N . MET A 1 84 ? 16.165 16.042 0.688 1.00 87.69 84 MET A N 1
ATOM 634 C CA . MET A 1 84 ? 16.042 15.485 -0.662 1.00 87.69 84 MET A CA 1
ATOM 635 C C . MET A 1 84 ? 15.606 14.011 -0.643 1.00 87.69 84 MET A C 1
ATOM 637 O O . MET A 1 84 ? 14.670 13.633 -1.341 1.00 87.69 84 MET A O 1
ATOM 641 N N . THR A 1 85 ? 16.207 13.175 0.209 1.00 89.00 85 THR A N 1
ATOM 642 C CA . THR A 1 85 ? 15.801 11.767 0.360 1.00 89.00 85 THR A CA 1
ATOM 643 C C . THR A 1 85 ? 14.351 11.652 0.816 1.00 89.00 85 THR A C 1
ATOM 645 O O . THR A 1 85 ? 13.609 10.817 0.306 1.00 89.00 85 THR A O 1
ATOM 648 N N . ARG A 1 86 ? 13.918 12.501 1.758 1.00 87.69 86 ARG A N 1
ATOM 649 C CA . ARG A 1 86 ? 12.522 12.535 2.213 1.00 87.69 86 ARG A CA 1
ATOM 650 C C . ARG A 1 86 ? 11.566 12.949 1.100 1.00 87.69 86 ARG A C 1
ATOM 652 O O . ARG A 1 86 ? 10.477 12.394 1.018 1.00 87.69 86 ARG A O 1
ATOM 659 N N . PHE A 1 87 ? 11.962 13.904 0.268 1.00 88.12 87 PHE A N 1
ATOM 660 C CA . PHE A 1 87 ? 11.184 14.309 -0.891 1.00 88.12 87 PHE A CA 1
ATOM 661 C C . PHE A 1 87 ? 10.994 13.128 -1.859 1.00 88.12 87 PHE A C 1
ATOM 663 O O . PHE A 1 87 ? 9.861 12.740 -2.125 1.00 88.12 87 PHE A O 1
ATOM 670 N N . ILE A 1 88 ? 12.087 12.473 -2.269 1.00 88.69 88 ILE A N 1
ATOM 671 C CA . ILE A 1 88 ? 12.041 11.303 -3.164 1.00 88.69 88 ILE A CA 1
ATOM 672 C C . ILE A 1 88 ? 11.203 10.173 -2.558 1.00 88.69 88 ILE A C 1
ATOM 674 O O . ILE A 1 88 ? 10.391 9.561 -3.252 1.00 88.69 88 ILE A O 1
ATOM 678 N N . TRP A 1 89 ? 11.363 9.918 -1.258 1.00 90.81 89 TRP A N 1
ATOM 679 C CA . TRP A 1 89 ? 10.549 8.955 -0.525 1.00 90.81 89 TRP A CA 1
ATOM 680 C C . TRP A 1 89 ? 9.057 9.279 -0.628 1.00 90.81 89 TRP A C 1
ATOM 682 O O . TRP A 1 89 ? 8.270 8.435 -1.046 1.00 90.81 89 TRP A O 1
ATOM 692 N N . ASN A 1 90 ? 8.661 10.509 -0.300 1.00 88.75 90 ASN A N 1
ATOM 693 C CA . ASN A 1 90 ? 7.260 10.920 -0.334 1.00 88.75 90 ASN A CA 1
ATOM 694 C C . ASN A 1 90 ? 6.671 10.835 -1.749 1.00 88.75 90 ASN A C 1
ATOM 696 O O . ASN A 1 90 ? 5.552 10.348 -1.899 1.00 88.75 90 ASN A O 1
ATOM 700 N N . SER A 1 91 ? 7.421 11.239 -2.779 1.00 89.75 91 SER A N 1
ATOM 701 C CA . SER A 1 91 ? 6.979 11.121 -4.172 1.00 89.75 91 SER A CA 1
ATOM 702 C C . SER A 1 91 ? 6.848 9.658 -4.612 1.00 89.75 91 SER A C 1
ATOM 704 O O . SER A 1 91 ? 5.878 9.318 -5.285 1.00 89.75 91 SER A O 1
ATOM 706 N N . TYR A 1 92 ? 7.751 8.765 -4.181 1.00 91.81 92 TYR A N 1
ATOM 707 C CA . TYR A 1 92 ? 7.628 7.322 -4.432 1.00 91.81 92 TYR A CA 1
ATOM 708 C C . TYR A 1 92 ? 6.354 6.741 -3.806 1.00 91.81 92 TYR A C 1
ATOM 710 O O . TYR A 1 92 ? 5.594 6.042 -4.477 1.00 91.81 92 TYR A O 1
ATOM 718 N N . ILE A 1 93 ? 6.106 7.052 -2.529 1.00 90.31 93 ILE A N 1
ATOM 719 C CA . ILE A 1 93 ? 4.920 6.590 -1.796 1.00 90.31 93 ILE A CA 1
ATOM 720 C C . ILE A 1 93 ? 3.643 7.144 -2.440 1.00 90.31 93 ILE A C 1
ATOM 722 O O . ILE A 1 93 ? 2.713 6.384 -2.693 1.00 90.31 93 ILE A O 1
ATOM 726 N N . SER A 1 94 ? 3.612 8.438 -2.773 1.00 87.94 94 SER A N 1
ATOM 727 C CA . SER A 1 94 ? 2.479 9.080 -3.452 1.00 87.94 94 SER A CA 1
ATOM 728 C C . SER A 1 94 ? 2.168 8.411 -4.795 1.00 87.94 94 SER A C 1
ATOM 730 O O . SER A 1 94 ? 1.030 8.009 -5.044 1.00 87.94 94 SER A O 1
ATOM 732 N N . TRP A 1 95 ? 3.186 8.205 -5.639 1.00 93.62 95 TRP A N 1
ATOM 733 C CA . TRP A 1 95 ? 3.027 7.510 -6.917 1.00 93.62 95 TRP A CA 1
ATOM 734 C C . TRP A 1 95 ? 2.500 6.082 -6.728 1.00 93.62 95 TRP A C 1
ATOM 736 O O . TRP A 1 95 ? 1.586 5.661 -7.438 1.00 93.62 95 TRP A O 1
ATOM 746 N N . GLY A 1 96 ? 3.021 5.349 -5.740 1.00 91.31 96 GLY A N 1
ATOM 747 C CA . GLY A 1 96 ? 2.590 3.981 -5.469 1.00 91.31 96 GLY A CA 1
ATOM 748 C C . GLY A 1 96 ? 1.154 3.873 -4.952 1.00 91.31 96 GLY A C 1
ATOM 749 O O . GLY A 1 96 ? 0.434 2.962 -5.362 1.00 91.31 96 GLY A O 1
ATOM 750 N N . LEU A 1 97 ? 0.701 4.829 -4.137 1.00 87.06 97 LEU A N 1
ATOM 751 C CA . LEU A 1 97 ? -0.693 4.912 -3.685 1.00 87.06 97 LEU A CA 1
ATOM 752 C C . LEU A 1 97 ? -1.653 5.288 -4.820 1.00 87.06 97 LEU A C 1
ATOM 754 O O . LEU A 1 97 ? -2.748 4.734 -4.902 1.00 87.06 97 LEU A O 1
ATOM 758 N N . ASN A 1 98 ? -1.237 6.187 -5.716 1.00 88.81 98 ASN A N 1
ATOM 759 C CA . ASN A 1 98 ? -2.036 6.593 -6.876 1.00 88.81 98 ASN A CA 1
ATOM 760 C C . ASN A 1 98 ? -2.061 5.520 -7.978 1.00 88.81 98 ASN A C 1
ATOM 762 O O . ASN A 1 98 ? -3.028 5.428 -8.738 1.00 88.81 98 ASN A O 1
ATOM 766 N N . HIS A 1 99 ? -1.031 4.669 -8.048 1.00 92.69 99 HIS A N 1
ATOM 767 C CA . HIS A 1 99 ? -0.907 3.604 -9.042 1.00 92.69 99 HIS A CA 1
ATOM 768 C C . HIS A 1 99 ? -0.497 2.242 -8.434 1.00 92.69 99 HIS A C 1
ATOM 770 O O . HIS A 1 99 ? 0.561 1.701 -8.779 1.00 92.69 99 HIS A O 1
ATOM 776 N N . PRO A 1 100 ? -1.350 1.589 -7.611 1.00 90.94 100 PRO A N 1
ATOM 777 C CA . PRO A 1 100 ? -0.964 0.383 -6.864 1.00 90.94 100 PRO A CA 1
ATOM 778 C C . PRO A 1 100 ? -0.543 -0.806 -7.738 1.00 90.94 100 PRO A C 1
ATOM 780 O O . PRO A 1 100 ? 0.304 -1.613 -7.351 1.00 90.94 100 PRO A O 1
ATOM 783 N N . ALA A 1 101 ? -1.136 -0.948 -8.929 1.00 93.62 101 ALA A N 1
ATOM 784 C CA . ALA A 1 101 ? -0.749 -1.990 -9.881 1.00 93.62 101 ALA A CA 1
ATOM 785 C C . ALA A 1 101 ? 0.641 -1.727 -10.482 1.00 93.62 101 ALA A C 1
ATOM 787 O O . ALA A 1 101 ? 1.450 -2.648 -10.566 1.00 93.62 101 ALA A O 1
ATOM 788 N N . ARG A 1 102 ? 0.958 -0.471 -10.828 1.00 95.75 102 ARG A N 1
ATOM 789 C CA . ARG A 1 102 ? 2.286 -0.087 -11.335 1.00 95.75 102 ARG A CA 1
ATOM 790 C C . ARG A 1 102 ? 3.362 -0.309 -10.278 1.00 95.75 102 ARG A C 1
ATOM 792 O O . ARG A 1 102 ? 4.391 -0.901 -10.592 1.00 95.75 102 ARG A O 1
ATOM 799 N N . HIS A 1 103 ? 3.090 0.070 -9.027 1.00 93.62 103 HIS A N 1
ATOM 800 C CA . HIS A 1 103 ? 3.995 -0.178 -7.903 1.00 93.62 103 HIS A CA 1
ATOM 801 C C . HIS A 1 103 ? 4.253 -1.673 -7.663 1.00 93.62 103 HIS A C 1
ATOM 803 O O . HIS A 1 103 ? 5.400 -2.104 -7.544 1.00 93.62 103 HIS A O 1
ATOM 809 N N . ARG A 1 104 ? 3.204 -2.502 -7.655 1.00 92.31 104 ARG A N 1
ATOM 810 C CA . ARG A 1 104 ? 3.385 -3.955 -7.521 1.00 92.31 104 ARG A CA 1
ATOM 811 C C . ARG A 1 104 ? 4.165 -4.546 -8.692 1.00 92.31 104 ARG A C 1
ATOM 813 O O . ARG A 1 104 ? 5.072 -5.343 -8.471 1.00 92.31 104 ARG A O 1
ATOM 820 N N . ALA A 1 105 ? 3.859 -4.139 -9.923 1.00 95.12 105 ALA A N 1
ATOM 821 C CA . ALA A 1 105 ? 4.561 -4.628 -11.103 1.00 95.12 105 ALA A CA 1
ATOM 822 C C . ALA A 1 105 ? 6.048 -4.239 -11.092 1.00 95.12 105 ALA A C 1
ATOM 824 O O . ALA A 1 105 ? 6.896 -5.113 -11.258 1.00 95.12 105 ALA A O 1
ATOM 825 N N . ILE A 1 106 ? 6.386 -2.966 -10.846 1.00 93.62 106 ILE A N 1
ATOM 826 C CA . ILE A 1 106 ? 7.784 -2.507 -10.848 1.00 93.62 106 ILE A CA 1
ATOM 827 C C . ILE A 1 106 ? 8.616 -3.206 -9.768 1.00 93.62 106 ILE A C 1
ATOM 829 O O . ILE A 1 106 ? 9.759 -3.563 -10.036 1.00 93.62 106 ILE A O 1
ATOM 833 N N . ARG A 1 107 ? 8.033 -3.486 -8.594 1.00 90.38 107 ARG A N 1
ATOM 834 C CA . ARG A 1 107 ? 8.681 -4.251 -7.519 1.00 90.38 107 ARG A CA 1
ATOM 835 C C . ARG A 1 107 ? 9.031 -5.672 -7.960 1.00 90.38 107 ARG A C 1
ATOM 837 O O . ARG A 1 107 ? 10.163 -6.102 -7.777 1.00 90.38 107 ARG A O 1
ATOM 844 N N . GLN A 1 108 ? 8.075 -6.381 -8.563 1.00 90.81 108 GLN A N 1
ATOM 845 C CA . GLN A 1 108 ? 8.284 -7.747 -9.064 1.00 90.81 108 GLN A CA 1
ATOM 846 C C . GLN A 1 108 ? 9.323 -7.792 -10.194 1.00 90.81 108 GLN A C 1
ATOM 848 O O . GLN A 1 108 ? 10.087 -8.746 -10.303 1.00 90.81 108 GLN A O 1
ATOM 853 N N . LEU A 1 109 ? 9.358 -6.754 -11.037 1.00 92.06 109 LEU A N 1
ATOM 854 C CA . LEU A 1 109 ? 10.326 -6.629 -12.126 1.00 92.06 109 LEU A CA 1
ATOM 855 C C . LEU A 1 109 ? 11.733 -6.297 -11.609 1.00 92.06 109 LEU A C 1
ATOM 857 O O . LEU A 1 109 ? 12.695 -6.869 -12.108 1.00 92.06 109 LEU A O 1
ATOM 861 N N . ALA A 1 110 ? 11.856 -5.414 -10.613 1.00 87.06 110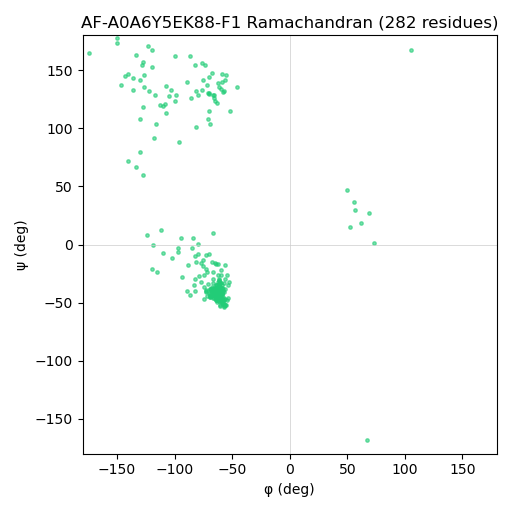 ALA A N 1
ATOM 862 C CA . ALA A 1 110 ? 13.138 -4.943 -10.081 1.00 87.06 110 ALA A CA 1
ATOM 863 C C . ALA A 1 110 ? 13.997 -6.065 -9.478 1.00 87.06 110 ALA A C 1
ATOM 865 O O . ALA A 1 110 ? 15.216 -6.011 -9.561 1.00 87.06 110 ALA A O 1
ATOM 866 N N . VAL A 1 111 ? 13.365 -7.092 -8.906 1.00 82.56 111 VAL A N 1
ATOM 867 C CA . VAL A 1 111 ? 14.057 -8.257 -8.325 1.00 82.56 111 VAL A CA 1
ATOM 868 C C . VAL A 1 111 ? 14.189 -9.429 -9.304 1.00 82.56 111 VAL A C 1
ATOM 870 O O . VAL A 1 111 ? 14.622 -10.515 -8.926 1.00 82.56 111 VAL A O 1
ATOM 873 N N . SER A 1 112 ? 13.786 -9.248 -10.564 1.00 85.19 112 SER A N 1
ATOM 874 C CA . SER A 1 112 ? 13.840 -10.297 -11.577 1.00 85.19 112 SER A CA 1
ATOM 875 C C . SER A 1 112 ? 15.243 -10.414 -12.169 1.00 85.19 112 SER A C 1
ATOM 877 O O . SER A 1 112 ? 15.763 -9.458 -12.735 1.00 85.19 112 SER A O 1
ATOM 879 N N . GLU A 1 113 ? 15.770 -11.635 -12.260 1.00 86.19 113 GLU A N 1
ATOM 880 C CA . GLU A 1 113 ? 17.035 -11.964 -12.959 1.00 86.19 113 GLU A CA 1
ATOM 881 C C . GLU A 1 113 ? 16.982 -11.767 -14.495 1.00 86.19 113 GLU A C 1
ATOM 883 O O . GLU A 1 113 ? 17.851 -12.216 -15.238 1.00 86.19 113 GLU A O 1
ATOM 888 N N . LYS A 1 114 ? 15.912 -11.145 -15.001 1.00 90.12 114 LYS A N 1
ATOM 889 C CA . LYS A 1 114 ? 15.626 -10.960 -16.430 1.00 90.12 114 LYS A CA 1
ATOM 890 C C . LYS A 1 114 ? 15.946 -9.552 -16.917 1.00 90.12 114 LYS A C 1
ATOM 892 O O . LYS A 1 114 ? 15.923 -9.321 -18.127 1.00 90.12 114 LYS A O 1
ATOM 897 N N . LEU A 1 115 ? 16.206 -8.615 -16.004 1.00 91.88 115 LEU A N 1
ATOM 898 C CA . LEU A 1 115 ? 16.647 -7.277 -16.376 1.00 91.88 115 LEU A CA 1
ATOM 899 C C . LEU A 1 115 ? 18.075 -7.343 -16.915 1.00 91.88 115 LEU A C 1
ATOM 901 O O . LEU A 1 115 ? 18.957 -7.971 -16.335 1.00 91.88 115 LEU A O 1
ATOM 905 N N . THR A 1 116 ? 18.293 -6.727 -18.073 1.00 93.88 116 THR A N 1
ATOM 906 C CA . THR A 1 116 ? 19.626 -6.636 -18.667 1.00 93.88 116 THR A CA 1
ATOM 907 C C . THR A 1 116 ? 20.402 -5.476 -18.049 1.00 93.88 116 THR A C 1
ATOM 909 O O . THR A 1 116 ? 19.820 -4.473 -17.635 1.00 93.88 116 THR A O 1
ATOM 912 N N . LYS A 1 117 ? 21.738 -5.556 -18.075 1.00 90.44 117 LYS A N 1
ATOM 913 C CA . LYS A 1 117 ? 22.611 -4.445 -17.651 1.00 90.44 117 LYS A CA 1
ATOM 914 C C . LYS A 1 117 ? 22.344 -3.151 -18.425 1.00 90.44 117 LYS A C 1
ATOM 916 O O . LYS A 1 117 ? 22.436 -2.067 -17.866 1.00 90.44 117 LYS A O 1
ATOM 921 N N . GLU A 1 118 ? 21.966 -3.261 -19.698 1.00 94.75 118 GLU A N 1
ATOM 922 C CA . GLU A 1 118 ? 21.568 -2.106 -20.505 1.00 94.75 118 GLU A CA 1
ATOM 923 C C . GLU A 1 118 ? 20.281 -1.452 -19.977 1.00 94.75 118 GLU A C 1
ATOM 925 O O . GLU A 1 118 ? 20.193 -0.228 -19.907 1.00 94.75 118 GLU A O 1
ATOM 930 N N . THR A 1 119 ? 19.291 -2.251 -19.576 1.00 95.12 119 THR A N 1
ATOM 931 C CA . THR A 1 119 ? 18.053 -1.754 -18.964 1.00 95.12 119 THR A CA 1
ATOM 932 C C . THR A 1 119 ? 18.311 -1.099 -17.612 1.00 95.12 119 THR A C 1
ATOM 934 O O . THR A 1 119 ? 17.767 -0.028 -17.354 1.00 95.12 119 THR A O 1
ATOM 937 N N . GLU A 1 120 ? 19.152 -1.705 -16.770 1.00 89.38 120 GLU A N 1
ATOM 938 C CA . GLU A 1 120 ? 19.576 -1.110 -15.495 1.00 89.38 120 GLU A CA 1
ATOM 939 C C . GLU A 1 120 ? 20.227 0.259 -15.722 1.00 89.38 120 GLU A C 1
ATOM 941 O O . GLU A 1 120 ? 19.777 1.250 -15.154 1.00 89.38 120 GLU A O 1
ATOM 946 N N . GLN A 1 121 ? 21.200 0.338 -16.636 1.00 90.38 121 GLN A N 1
ATOM 947 C CA . GLN A 1 121 ? 21.892 1.586 -16.957 1.00 90.38 121 GLN A CA 1
ATOM 948 C C . GLN A 1 121 ? 20.929 2.665 -17.469 1.00 90.38 121 GLN A C 1
ATOM 950 O O . GLN A 1 121 ? 20.962 3.801 -17.004 1.00 90.38 121 GLN A O 1
ATOM 955 N N . ARG A 1 122 ? 20.023 2.308 -18.390 1.00 94.50 122 ARG A N 1
ATOM 956 C CA . ARG A 1 122 ? 19.012 3.245 -18.903 1.00 94.50 122 ARG A CA 1
ATOM 957 C C . ARG A 1 122 ? 18.084 3.747 -17.801 1.00 94.50 122 ARG A C 1
ATOM 959 O O . ARG A 1 122 ? 17.707 4.910 -17.842 1.00 94.50 122 ARG A O 1
ATOM 966 N N . ALA A 1 123 ? 17.699 2.895 -16.850 1.00 90.75 123 ALA A N 1
ATOM 967 C CA . ALA A 1 123 ? 16.870 3.298 -15.719 1.00 90.75 123 ALA A CA 1
ATOM 968 C C . ALA A 1 123 ? 17.628 4.229 -14.758 1.00 90.75 123 ALA A C 1
ATOM 970 O O . ALA A 1 123 ? 17.055 5.216 -14.303 1.00 90.75 123 ALA A O 1
ATOM 971 N N . ASP A 1 124 ? 18.908 3.958 -14.495 1.00 85.88 124 ASP A N 1
ATOM 972 C CA . ASP A 1 124 ? 19.758 4.815 -13.660 1.00 85.88 124 ASP A CA 1
ATOM 973 C C . ASP A 1 124 ? 19.960 6.204 -14.304 1.00 85.88 124 ASP A C 1
ATOM 975 O O . ASP A 1 124 ? 19.976 7.223 -13.612 1.00 85.88 124 ASP A O 1
ATOM 979 N N . ASP A 1 125 ? 20.032 6.272 -15.637 1.00 90.69 125 ASP A N 1
ATOM 980 C CA . ASP A 1 125 ? 20.153 7.528 -16.387 1.00 90.69 125 ASP A CA 1
ATOM 981 C C . ASP A 1 125 ? 18.840 8.333 -16.480 1.00 90.69 125 ASP A C 1
ATOM 983 O O . ASP A 1 125 ? 18.874 9.514 -16.829 1.00 90.69 125 ASP A O 1
ATOM 987 N N . MET A 1 126 ? 17.683 7.745 -16.137 1.00 91.88 126 MET A N 1
ATOM 988 C CA . MET A 1 126 ? 16.393 8.458 -16.119 1.00 91.88 126 MET A CA 1
ATOM 989 C C . MET A 1 126 ? 16.268 9.451 -14.961 1.00 91.88 126 MET A C 1
ATOM 991 O O . MET A 1 126 ? 15.471 10.385 -15.063 1.00 91.88 126 MET A O 1
ATOM 995 N N . PHE A 1 127 ? 17.017 9.259 -13.869 1.00 86.94 127 PHE A N 1
ATOM 996 C CA . PHE A 1 127 ? 16.951 10.142 -12.706 1.00 86.94 127 PHE A CA 1
ATOM 997 C C . PHE A 1 127 ? 18.339 10.393 -12.089 1.00 86.94 127 PHE A C 1
ATOM 999 O O . PHE A 1 127 ? 18.652 9.883 -11.006 1.00 86.94 127 PHE A O 1
ATOM 1006 N N . PRO A 1 128 ? 19.196 11.178 -12.768 1.00 85.69 128 PRO A N 1
ATOM 1007 C CA . PRO A 1 128 ? 20.573 11.404 -12.337 1.00 85.69 128 PRO A CA 1
ATOM 1008 C C . PRO A 1 128 ? 20.665 12.073 -10.958 1.00 85.69 128 PRO A C 1
ATOM 1010 O O . PRO A 1 128 ? 21.582 11.764 -10.204 1.00 85.69 128 PRO A O 1
ATOM 1013 N N . GLU A 1 129 ? 19.698 12.913 -10.575 1.00 84.00 129 GLU A N 1
ATOM 1014 C CA . GLU A 1 129 ? 19.665 13.545 -9.252 1.00 84.00 129 GLU A CA 1
ATOM 1015 C C . GLU A 1 129 ? 19.560 12.517 -8.109 1.00 84.00 129 GLU A C 1
ATOM 1017 O O . GLU A 1 129 ? 20.171 12.699 -7.052 1.00 84.00 129 GLU A O 1
ATOM 1022 N N . LEU A 1 130 ? 18.828 11.414 -8.316 1.00 83.69 130 LEU A N 1
ATOM 1023 C CA . LEU A 1 130 ? 18.768 10.307 -7.358 1.00 83.69 130 LEU A CA 1
ATOM 1024 C C . LEU A 1 130 ? 20.102 9.557 -7.302 1.00 83.69 130 LEU A C 1
ATOM 1026 O O . LEU A 1 130 ? 20.578 9.255 -6.208 1.00 83.69 130 LEU A O 1
ATOM 1030 N N . ARG A 1 131 ? 20.738 9.303 -8.451 1.00 83.38 131 ARG A N 1
ATOM 1031 C CA . ARG A 1 131 ? 22.067 8.673 -8.498 1.00 83.38 131 ARG A CA 1
ATOM 1032 C C . ARG A 1 131 ? 23.095 9.495 -7.721 1.00 83.38 131 ARG A C 1
ATOM 1034 O O . ARG A 1 131 ? 23.789 8.952 -6.862 1.00 83.38 131 ARG A O 1
ATOM 1041 N N . ASP A 1 132 ? 23.142 10.802 -7.958 1.00 85.25 132 ASP A N 1
ATOM 1042 C CA . ASP A 1 132 ? 24.064 11.712 -7.276 1.00 85.25 132 ASP A CA 1
ATOM 1043 C C . ASP A 1 132 ? 23.779 11.773 -5.766 1.00 85.25 132 ASP A C 1
ATOM 1045 O O . ASP A 1 132 ? 24.701 11.771 -4.943 1.00 85.25 132 ASP A O 1
ATOM 1049 N N . LEU A 1 133 ? 22.498 11.763 -5.374 1.00 86.25 133 LEU A N 1
ATOM 1050 C CA . LEU A 1 133 ? 22.085 11.673 -3.975 1.00 86.25 133 LEU A CA 1
ATOM 1051 C C . LEU A 1 133 ? 22.556 10.374 -3.313 1.00 86.25 133 LEU A C 1
ATOM 1053 O O . LEU A 1 133 ? 23.075 10.425 -2.196 1.00 86.25 133 LEU A O 1
ATOM 1057 N N . CYS A 1 134 ? 22.380 9.231 -3.976 1.00 84.38 134 CYS A N 1
ATOM 1058 C CA . CYS A 1 134 ? 22.842 7.937 -3.487 1.00 84.38 134 CYS A CA 1
ATOM 1059 C C . CYS A 1 134 ? 24.364 7.937 -3.315 1.00 84.38 134 CYS A C 1
ATOM 1061 O O . CYS A 1 134 ? 24.838 7.611 -2.233 1.00 84.38 134 CYS A O 1
ATOM 1063 N N . HIS A 1 135 ? 25.122 8.418 -4.304 1.00 84.88 135 HIS A N 1
ATOM 1064 C CA . HIS A 1 135 ? 26.587 8.477 -4.238 1.00 84.88 135 HIS A CA 1
ATOM 1065 C C . HIS A 1 135 ? 27.120 9.304 -3.058 1.00 84.88 135 HIS A C 1
ATOM 1067 O O . HIS A 1 135 ? 28.156 8.959 -2.491 1.00 84.88 135 HIS A O 1
ATOM 1073 N N . ARG A 1 136 ? 26.427 10.384 -2.665 1.00 87.06 136 ARG A N 1
ATOM 1074 C CA . ARG A 1 136 ? 26.839 11.228 -1.524 1.00 87.06 136 ARG A CA 1
ATOM 1075 C C . ARG A 1 136 ? 26.291 10.777 -0.166 1.00 87.06 136 ARG A C 1
ATOM 1077 O O . ARG A 1 136 ? 26.796 11.234 0.856 1.00 87.06 136 ARG A O 1
ATOM 1084 N N . SER A 1 137 ? 25.249 9.940 -0.143 1.00 87.50 137 SER A N 1
ATOM 1085 C CA . SER A 1 137 ? 24.474 9.635 1.078 1.00 87.50 137 SER A CA 1
ATOM 1086 C C . SER A 1 137 ? 24.488 8.159 1.479 1.00 87.50 137 SER A C 1
ATOM 1088 O O . SER A 1 137 ? 24.211 7.841 2.634 1.00 87.50 137 SER A O 1
ATOM 1090 N N . VAL A 1 138 ? 24.783 7.255 0.544 1.00 85.25 138 VAL A N 1
ATOM 1091 C CA . VAL A 1 138 ? 24.834 5.805 0.753 1.00 85.25 138 VAL A CA 1
ATOM 1092 C C . VAL A 1 138 ? 26.297 5.379 0.845 1.00 85.25 138 VAL A C 1
ATOM 1094 O O . VAL A 1 138 ? 27.131 5.782 0.037 1.00 85.25 138 VAL A O 1
ATOM 1097 N N . LEU A 1 139 ? 26.632 4.557 1.843 1.00 85.62 139 LEU A N 1
ATOM 1098 C CA . LEU A 1 139 ? 27.985 4.010 1.963 1.00 85.62 139 LEU A CA 1
ATOM 1099 C C . LEU A 1 139 ? 28.308 3.139 0.744 1.00 85.62 139 LEU A C 1
ATOM 1101 O O . LEU A 1 139 ? 27.486 2.323 0.335 1.00 85.62 139 LEU A O 1
ATOM 1105 N N . MET A 1 140 ? 29.534 3.247 0.224 1.00 83.38 140 MET A N 1
ATOM 1106 C CA . MET A 1 140 ? 29.969 2.534 -0.987 1.00 83.38 140 MET A CA 1
ATOM 1107 C C . MET A 1 140 ? 29.734 1.021 -0.950 1.00 83.38 140 MET A C 1
ATOM 1109 O O . MET A 1 140 ? 29.444 0.436 -1.987 1.00 83.38 140 MET A O 1
ATOM 1113 N N . VAL A 1 141 ? 29.819 0.393 0.229 1.00 85.56 141 VAL A N 1
ATOM 1114 C CA . VAL A 1 141 ? 29.545 -1.044 0.384 1.00 85.56 141 VAL A CA 1
ATOM 1115 C C . VAL A 1 141 ? 28.125 -1.409 -0.054 1.00 85.56 141 VAL A C 1
ATOM 1117 O O . VAL A 1 141 ? 27.946 -2.429 -0.700 1.00 85.56 141 VAL A O 1
ATOM 1120 N N . PHE A 1 142 ? 27.133 -0.553 0.206 1.00 81.44 142 PHE A N 1
ATOM 1121 C CA . PHE A 1 142 ? 25.745 -0.777 -0.207 1.00 81.44 142 PHE A CA 1
ATOM 1122 C C . PHE A 1 142 ? 25.487 -0.428 -1.680 1.00 81.44 142 PHE A C 1
ATOM 1124 O O . PHE A 1 142 ? 24.411 -0.723 -2.188 1.00 81.44 142 PHE A O 1
ATOM 1131 N N . MET A 1 143 ? 26.457 0.187 -2.365 1.00 80.88 143 MET A N 1
ATOM 1132 C CA . MET A 1 143 ? 26.392 0.480 -3.801 1.00 80.88 143 MET A CA 1
ATOM 1133 C C . MET A 1 143 ? 27.106 -0.576 -4.659 1.00 80.88 143 MET A C 1
ATOM 1135 O O . MET A 1 143 ? 27.103 -0.460 -5.882 1.00 80.88 143 MET A O 1
ATOM 1139 N N . SER A 1 144 ? 27.743 -1.586 -4.053 1.00 84.69 144 SER A N 1
ATOM 1140 C CA . SER A 1 144 ? 28.392 -2.665 -4.802 1.00 84.69 144 SER A CA 1
ATOM 1141 C C . SER A 1 144 ? 27.368 -3.664 -5.346 1.00 84.69 144 SER A C 1
ATOM 1143 O O . SER A 1 144 ? 26.293 -3.837 -4.772 1.00 84.69 144 SER A O 1
ATOM 1145 N N . ASP A 1 145 ? 27.726 -4.379 -6.415 1.00 79.62 145 ASP A N 1
ATOM 1146 C CA . ASP A 1 145 ? 26.871 -5.423 -7.001 1.00 79.62 145 ASP A CA 1
ATOM 1147 C C . ASP A 1 145 ? 26.474 -6.510 -5.984 1.00 79.62 145 ASP A C 1
ATOM 1149 O O . ASP A 1 145 ? 25.383 -7.068 -6.073 1.00 79.62 145 ASP A O 1
ATOM 1153 N N . GLU A 1 146 ? 27.327 -6.778 -4.989 1.00 84.06 146 GLU A N 1
ATOM 1154 C CA . GLU A 1 146 ? 27.078 -7.770 -3.936 1.00 84.06 146 GLU A CA 1
ATOM 1155 C C . GLU A 1 146 ? 25.910 -7.375 -3.016 1.00 84.06 146 GLU A C 1
ATOM 1157 O O . GLU A 1 146 ? 25.113 -8.229 -2.631 1.00 84.06 146 GLU A O 1
ATOM 1162 N N . TYR A 1 147 ? 25.775 -6.084 -2.685 1.00 84.31 147 TYR A N 1
ATOM 1163 C CA . TYR A 1 147 ? 24.772 -5.594 -1.727 1.00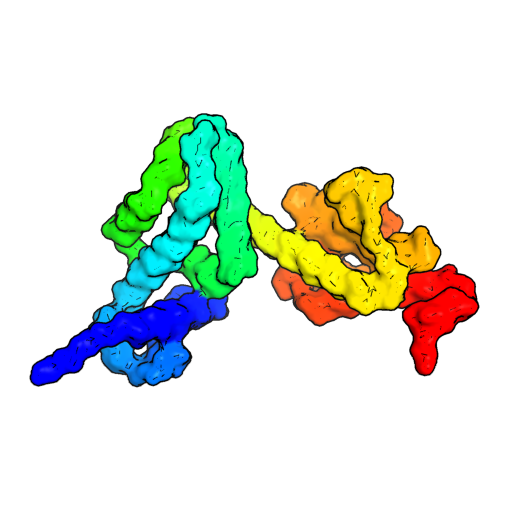 84.31 147 TYR A CA 1
ATOM 1164 C C . TYR A 1 147 ? 23.642 -4.781 -2.364 1.00 84.31 147 TYR A C 1
ATOM 1166 O O . TYR A 1 147 ? 22.662 -4.481 -1.678 1.00 84.31 147 TYR A O 1
ATOM 1174 N N . ARG A 1 148 ? 23.726 -4.453 -3.660 1.00 77.75 148 ARG A N 1
ATOM 1175 C CA . ARG A 1 148 ? 22.709 -3.661 -4.372 1.00 77.75 148 ARG A CA 1
ATOM 1176 C C . ARG A 1 148 ? 21.312 -4.268 -4.229 1.00 77.75 148 ARG A C 1
ATOM 1178 O O . ARG A 1 148 ? 20.385 -3.575 -3.817 1.00 77.75 148 ARG A O 1
ATOM 1185 N N . ALA A 1 149 ? 21.185 -5.580 -4.444 1.00 79.31 149 ALA A N 1
ATOM 1186 C CA . ALA A 1 149 ? 19.912 -6.291 -4.304 1.00 79.31 149 ALA A CA 1
ATOM 1187 C C . ALA A 1 149 ? 19.338 -6.219 -2.875 1.00 79.31 149 ALA A C 1
ATOM 1189 O O . ALA A 1 149 ? 18.125 -6.112 -2.691 1.00 79.31 149 ALA A O 1
ATOM 1190 N N . PHE A 1 150 ? 20.201 -6.241 -1.852 1.00 83.94 150 PHE A N 1
ATOM 1191 C CA . PHE A 1 150 ? 19.781 -6.072 -0.461 1.00 83.94 150 PHE A CA 1
ATOM 1192 C C . PHE A 1 150 ? 19.280 -4.646 -0.190 1.00 83.94 150 PHE A C 1
ATOM 1194 O O . PHE A 1 150 ? 18.237 -4.477 0.442 1.00 83.94 150 PHE A O 1
ATOM 1201 N N . GLY A 1 151 ? 19.990 -3.627 -0.687 1.00 82.44 151 GLY A N 1
ATOM 1202 C CA . GLY A 1 151 ? 19.585 -2.225 -0.566 1.00 82.44 151 GLY A CA 1
ATOM 1203 C C . GLY A 1 151 ? 18.229 -1.949 -1.220 1.00 82.44 151 GLY A C 1
ATOM 1204 O O . GLY A 1 151 ? 17.343 -1.377 -0.580 1.00 82.44 151 GLY A O 1
ATOM 1205 N N . ASP A 1 152 ? 18.039 -2.434 -2.448 1.00 79.94 152 ASP A N 1
ATOM 1206 C CA . ASP A 1 152 ? 16.770 -2.330 -3.174 1.00 79.94 152 ASP A CA 1
ATOM 1207 C C . ASP A 1 152 ? 15.645 -3.065 -2.434 1.00 79.94 152 ASP A C 1
ATOM 1209 O O . ASP A 1 152 ? 14.561 -2.514 -2.229 1.00 79.94 152 ASP A O 1
ATOM 1213 N N . GLY A 1 153 ? 15.913 -4.285 -1.957 1.00 83.81 153 GLY A N 1
ATOM 1214 C CA . GLY A 1 153 ? 14.962 -5.063 -1.163 1.00 83.81 153 GLY A CA 1
ATOM 1215 C C . GLY A 1 153 ? 14.527 -4.343 0.117 1.00 83.81 153 GLY A C 1
ATOM 1216 O O . GLY A 1 153 ? 13.332 -4.297 0.417 1.00 83.81 153 GLY A O 1
ATOM 1217 N N . LEU A 1 154 ? 15.468 -3.731 0.842 1.00 86.69 154 LEU A N 1
ATOM 1218 C CA . LEU A 1 154 ? 15.182 -2.949 2.046 1.00 86.69 154 LEU A CA 1
ATOM 1219 C C . LEU A 1 154 ? 14.321 -1.720 1.729 1.00 86.69 154 LEU A C 1
ATOM 1221 O O . LEU A 1 154 ? 13.325 -1.483 2.414 1.00 86.69 154 LEU A O 1
ATOM 1225 N N . PHE A 1 155 ? 14.674 -0.957 0.691 1.00 86.50 155 PHE A N 1
ATOM 1226 C CA . PHE A 1 155 ? 13.899 0.209 0.263 1.00 86.50 155 PHE A CA 1
ATOM 1227 C C . PHE A 1 155 ? 12.460 -0.181 -0.098 1.00 86.50 155 PHE A C 1
ATOM 1229 O O . PHE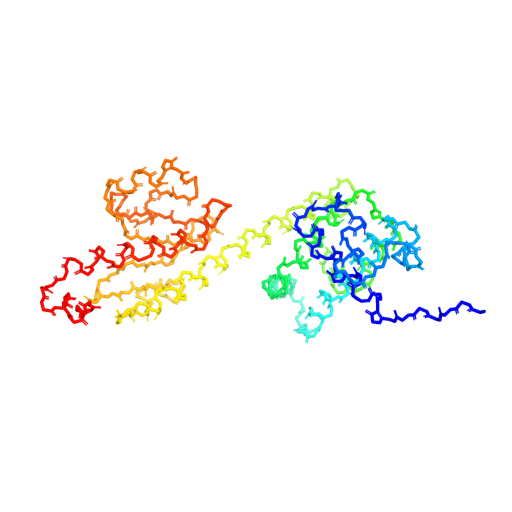 A 1 155 ? 11.509 0.412 0.414 1.00 86.50 155 PHE A O 1
ATOM 1236 N N . LEU A 1 156 ? 12.295 -1.220 -0.924 1.00 86.50 156 LEU A N 1
ATOM 1237 C CA . LEU A 1 156 ? 10.988 -1.706 -1.369 1.00 86.50 156 LEU A CA 1
ATOM 1238 C C . LEU A 1 156 ? 10.136 -2.214 -0.198 1.00 86.50 156 LEU A C 1
ATOM 1240 O O . LEU A 1 156 ? 8.947 -1.909 -0.142 1.00 86.50 156 LEU A O 1
ATOM 1244 N N . ALA A 1 157 ? 10.730 -2.941 0.755 1.00 86.19 157 ALA A N 1
ATOM 1245 C CA . ALA A 1 157 ? 10.023 -3.446 1.933 1.00 86.19 157 ALA A CA 1
ATOM 1246 C C . ALA A 1 157 ? 9.549 -2.318 2.866 1.00 86.19 157 ALA A C 1
ATOM 1248 O O . ALA A 1 157 ? 8.413 -2.338 3.352 1.00 86.19 157 ALA A O 1
ATOM 1249 N N . LEU A 1 158 ? 10.394 -1.306 3.100 1.00 89.38 158 LEU A N 1
ATOM 1250 C CA . LEU A 1 158 ? 10.012 -0.131 3.886 1.00 89.38 158 LEU A CA 1
ATOM 1251 C C . LEU A 1 158 ? 8.889 0.652 3.193 1.00 89.38 158 LEU A C 1
ATOM 1253 O O . LEU A 1 158 ? 7.970 1.140 3.860 1.00 89.38 158 LEU A O 1
ATOM 1257 N N . ALA A 1 159 ? 8.961 0.779 1.866 1.00 88.19 159 ALA A N 1
ATOM 1258 C CA . ALA A 1 159 ? 7.980 1.534 1.103 1.00 88.19 159 ALA A CA 1
ATOM 1259 C C . ALA A 1 159 ? 6.617 0.834 1.100 1.00 88.19 159 ALA A C 1
ATOM 1261 O O . ALA A 1 159 ? 5.605 1.481 1.358 1.00 88.19 159 ALA A O 1
ATOM 1262 N N . GLU A 1 160 ? 6.597 -0.485 0.893 1.00 85.75 160 GLU A N 1
ATOM 1263 C CA . GLU A 1 160 ? 5.396 -1.324 0.991 1.00 85.75 160 GLU A CA 1
ATOM 1264 C C . GLU A 1 160 ? 4.739 -1.188 2.368 1.00 85.75 160 GLU A C 1
ATOM 1266 O O . GLU A 1 160 ? 3.585 -0.779 2.458 1.00 85.75 160 GLU A O 1
ATOM 1271 N N . THR A 1 161 ? 5.515 -1.363 3.442 1.00 85.38 161 THR A N 1
ATOM 1272 C CA . THR A 1 161 ? 5.018 -1.211 4.821 1.00 85.38 161 THR A CA 1
ATOM 1273 C C . THR A 1 161 ? 4.401 0.174 5.063 1.00 85.38 161 THR A C 1
ATOM 1275 O O . THR A 1 161 ? 3.394 0.312 5.759 1.00 85.38 161 THR A O 1
ATOM 1278 N N . THR A 1 162 ? 4.998 1.218 4.483 1.00 87.75 162 THR A N 1
ATOM 1279 C CA . THR A 1 162 ? 4.512 2.597 4.620 1.00 87.75 162 THR A CA 1
ATOM 1280 C C . THR A 1 162 ? 3.218 2.819 3.837 1.00 87.75 162 THR A C 1
ATOM 1282 O O . THR A 1 162 ? 2.281 3.413 4.371 1.00 87.75 162 THR A O 1
ATOM 1285 N N . MET A 1 163 ? 3.133 2.324 2.600 1.00 87.06 163 MET A N 1
ATOM 1286 C CA . MET A 1 163 ? 1.925 2.420 1.773 1.00 87.06 163 MET A CA 1
ATOM 1287 C C . MET A 1 163 ? 0.756 1.635 2.358 1.00 87.06 163 MET A C 1
ATOM 1289 O O . MET A 1 163 ? -0.363 2.151 2.403 1.00 87.06 163 MET A O 1
ATOM 1293 N N . ASP A 1 164 ? 1.007 0.427 2.851 1.00 85.12 164 ASP A N 1
ATOM 1294 C CA . ASP A 1 164 ? -0.005 -0.410 3.492 1.00 85.12 164 ASP A CA 1
ATOM 1295 C C . ASP A 1 164 ? -0.576 0.286 4.731 1.00 85.12 164 ASP A C 1
ATOM 1297 O O . ASP A 1 164 ? -1.793 0.377 4.912 1.00 85.12 164 ASP A O 1
ATOM 1301 N N . GLY A 1 165 ? 0.300 0.875 5.547 1.00 79.69 165 GLY A N 1
ATOM 1302 C CA . GLY A 1 165 ? -0.100 1.653 6.711 1.00 79.69 165 GLY A CA 1
ATOM 1303 C C . GLY A 1 165 ? -0.915 2.908 6.367 1.00 79.69 165 GLY A C 1
ATOM 1304 O O . GLY A 1 165 ? -1.941 3.165 7.002 1.00 79.69 165 GLY A O 1
ATOM 1305 N N . GLN A 1 166 ? -0.522 3.666 5.336 1.00 82.94 166 GLN A N 1
ATOM 1306 C CA . GLN A 1 166 ? -1.302 4.824 4.872 1.00 82.94 166 GLN A CA 1
ATOM 1307 C C . GLN A 1 166 ? -2.662 4.406 4.300 1.00 82.94 166 GLN A C 1
ATOM 1309 O O . GLN A 1 166 ? -3.672 5.058 4.569 1.00 82.94 166 GLN A O 1
ATOM 1314 N N . THR A 1 167 ? -2.714 3.288 3.574 1.00 86.25 167 THR A N 1
ATOM 1315 C CA . THR A 1 167 ? -3.958 2.733 3.025 1.00 86.25 167 THR A CA 1
ATOM 1316 C C . THR A 1 167 ? -4.913 2.299 4.136 1.00 86.25 167 THR A C 1
ATOM 1318 O O . THR A 1 167 ? -6.107 2.606 4.067 1.00 86.25 167 THR A O 1
ATOM 1321 N N . LEU A 1 168 ? -4.401 1.654 5.192 1.00 91.19 168 LEU A N 1
ATOM 1322 C CA . LEU A 1 168 ? -5.173 1.276 6.378 1.00 91.19 168 LEU A CA 1
ATOM 1323 C C . LEU A 1 168 ? -5.826 2.500 7.031 1.00 91.19 168 LEU A C 1
ATOM 1325 O O . LEU A 1 168 ? -7.042 2.520 7.232 1.00 91.19 168 LEU A O 1
ATOM 1329 N N . HIS A 1 169 ? -5.033 3.529 7.346 1.00 92.88 169 HIS A N 1
ATOM 1330 C CA . HIS A 1 169 ? -5.529 4.759 7.973 1.00 92.88 169 HIS A CA 1
ATOM 1331 C C . HIS A 1 169 ? -6.523 5.499 7.074 1.00 92.88 169 HIS A C 1
ATOM 1333 O O . HIS A 1 169 ? -7.580 5.916 7.548 1.00 92.88 169 HIS A O 1
ATOM 1339 N N . ALA A 1 170 ? -6.244 5.618 5.774 1.00 90.75 170 ALA A N 1
ATOM 1340 C CA . ALA A 1 170 ? -7.151 6.265 4.829 1.00 90.75 170 ALA A CA 1
ATOM 1341 C C . ALA A 1 170 ? -8.507 5.541 4.744 1.00 90.75 170 ALA A C 1
ATOM 1343 O O . ALA A 1 170 ? -9.557 6.184 4.837 1.00 90.75 170 ALA A O 1
ATOM 1344 N N . CYS A 1 171 ? -8.502 4.207 4.635 1.00 92.94 171 CYS A N 1
ATOM 1345 C CA . CYS A 1 171 ? -9.729 3.408 4.603 1.00 92.94 171 CYS A CA 1
ATOM 1346 C C . CYS A 1 171 ? -10.506 3.515 5.918 1.00 92.94 171 CYS A C 1
ATOM 1348 O O . CYS A 1 171 ? -11.708 3.780 5.897 1.00 92.94 171 CYS A O 1
ATOM 1350 N N . ALA A 1 172 ? -9.824 3.365 7.057 1.00 96.44 172 ALA A N 1
ATOM 1351 C CA . ALA A 1 172 ? -10.453 3.450 8.369 1.00 96.44 172 ALA A CA 1
ATOM 1352 C C . ALA A 1 172 ? -11.093 4.824 8.607 1.00 96.44 172 ALA A C 1
ATOM 1354 O O . ALA A 1 172 ? -12.233 4.911 9.064 1.00 96.44 172 ALA A O 1
ATOM 1355 N N . LYS A 1 173 ? -10.390 5.902 8.237 1.00 96.50 173 LYS A N 1
ATOM 1356 C CA . LYS A 1 173 ? -10.891 7.276 8.343 1.00 96.50 173 LYS A CA 1
ATOM 1357 C C . LYS A 1 173 ? -12.144 7.475 7.504 1.00 96.50 173 LYS A C 1
ATOM 1359 O O . LYS A 1 173 ? -13.116 8.021 8.015 1.00 96.50 173 LYS A O 1
ATOM 1364 N N . ARG A 1 174 ? -12.146 7.003 6.252 1.00 96.25 174 ARG A N 1
ATOM 1365 C CA . ARG A 1 174 ? -13.328 7.066 5.381 1.00 96.25 174 ARG A CA 1
ATOM 1366 C C . ARG A 1 174 ? -14.529 6.376 6.031 1.00 96.25 174 ARG A C 1
ATOM 1368 O O . ARG A 1 174 ? -15.561 7.016 6.185 1.00 96.25 174 ARG A O 1
ATOM 1375 N N . PHE A 1 175 ? -14.369 5.132 6.485 1.00 97.44 175 PHE A N 1
ATOM 1376 C CA . PHE A 1 175 ? -15.461 4.384 7.119 1.00 97.44 175 PHE A CA 1
ATOM 1377 C C . PHE A 1 175 ? -15.981 5.054 8.388 1.00 97.44 175 PHE A C 1
ATOM 1379 O O . PHE A 1 175 ? -17.186 5.172 8.575 1.00 97.44 175 PHE A O 1
ATOM 1386 N N . ALA A 1 176 ? -15.095 5.554 9.249 1.00 97.00 176 ALA A N 1
ATOM 1387 C CA . ALA A 1 176 ? -15.528 6.239 10.460 1.00 97.00 176 ALA A CA 1
ATOM 1388 C C . ALA A 1 176 ? -16.323 7.520 10.166 1.00 97.00 176 ALA A C 1
ATOM 1390 O O . ALA A 1 176 ? -17.289 7.806 10.874 1.00 97.00 176 ALA A O 1
ATOM 1391 N N . LEU A 1 177 ? -15.943 8.278 9.134 1.00 96.38 177 LEU A N 1
ATOM 1392 C CA . LEU A 1 177 ? -16.639 9.505 8.735 1.00 96.38 177 LEU A CA 1
ATOM 1393 C C . LEU A 1 177 ? -17.993 9.246 8.054 1.00 96.38 177 LEU A C 1
ATOM 1395 O O . LEU A 1 177 ? -18.839 10.135 8.055 1.00 96.38 177 LEU A O 1
ATOM 1399 N N . GLU A 1 178 ? -18.221 8.046 7.517 1.00 96.12 178 GLU A N 1
ATOM 1400 C CA . GLU A 1 178 ? -19.530 7.618 7.002 1.00 96.12 178 GLU A CA 1
ATOM 1401 C C . GLU A 1 178 ? -20.521 7.268 8.130 1.00 96.12 178 GLU A C 1
ATOM 1403 O O . GLU A 1 178 ? -21.734 7.262 7.911 1.00 96.12 178 GLU A O 1
ATOM 1408 N N . LEU A 1 179 ? -20.033 7.014 9.353 1.00 95.88 179 LEU A N 1
ATOM 1409 C CA . LEU A 1 179 ? -20.886 6.673 10.491 1.00 95.88 179 LEU A CA 1
ATOM 1410 C C . LEU A 1 179 ? -21.621 7.903 11.061 1.00 95.88 179 LEU A C 1
ATOM 1412 O O . LEU A 1 179 ? -21.035 8.986 11.182 1.00 95.88 179 LEU A O 1
ATOM 1416 N N . PRO A 1 180 ? -22.896 7.760 11.480 1.00 94.12 180 PRO A N 1
ATOM 1417 C CA . PRO A 1 180 ? -23.696 8.882 11.957 1.00 94.12 180 PRO A CA 1
ATOM 1418 C C . PRO A 1 180 ? -23.078 9.613 13.152 1.00 94.12 180 PRO A C 1
ATOM 1420 O O . PRO A 1 180 ? -22.747 9.010 14.175 1.00 94.12 180 PRO A O 1
ATOM 1423 N N . PHE A 1 181 ? -23.028 10.945 13.055 1.00 94.19 181 PHE A N 1
ATOM 1424 C CA . PHE A 1 181 ? -22.579 11.841 14.127 1.00 94.19 181 PHE A CA 1
ATOM 1425 C C . PHE A 1 181 ? -21.161 11.542 14.650 1.00 94.19 181 PHE A C 1
ATOM 1427 O O . PHE A 1 181 ? -20.872 11.801 15.823 1.00 94.19 181 PHE A O 1
ATOM 1434 N N . THR A 1 182 ? -20.283 11.011 13.794 1.00 97.00 182 THR A N 1
ATOM 1435 C CA . THR A 1 182 ? -18.860 10.880 14.108 1.00 97.00 182 THR A CA 1
ATOM 1436 C C . THR A 1 182 ? -18.205 12.254 14.223 1.00 97.00 182 THR A C 1
ATOM 1438 O O . THR A 1 182 ? -18.293 13.090 13.326 1.00 97.00 182 THR A O 1
ATOM 1441 N N . GLU A 1 183 ? -17.502 12.471 15.329 1.00 96.69 183 GLU A N 1
ATOM 1442 C CA . GLU A 1 183 ? -16.606 13.603 15.542 1.00 96.69 183 GLU A CA 1
ATOM 1443 C C . GLU A 1 183 ? -15.166 13.152 15.283 1.00 96.69 183 GLU A C 1
ATOM 1445 O O . GLU A 1 183 ? -14.719 12.160 15.862 1.00 96.69 183 GLU A O 1
ATOM 1450 N N . HIS A 1 184 ? -14.436 13.895 14.452 1.00 97.25 184 HIS A N 1
ATOM 1451 C CA . HIS A 1 184 ? -13.007 13.704 14.202 1.00 97.25 184 HIS A CA 1
ATOM 1452 C C . HIS A 1 184 ? -12.214 14.851 14.842 1.00 97.25 184 HIS A C 1
ATOM 1454 O O . HIS A 1 184 ? -12.464 16.020 14.551 1.00 97.25 184 HIS A O 1
ATOM 1460 N N . CYS A 1 185 ? -11.297 14.528 15.757 1.00 95.06 185 CYS A N 1
ATOM 1461 C CA . CYS A 1 185 ? -10.535 15.516 16.522 1.00 95.06 185 CYS A CA 1
ATOM 1462 C C . CYS A 1 185 ? -9.130 15.024 16.919 1.00 95.06 185 CYS A C 1
ATOM 1464 O O . CYS A 1 185 ? -8.782 13.863 16.719 1.00 95.06 185 CYS A O 1
ATOM 1466 N N . TRP A 1 186 ? -8.327 15.920 17.510 1.00 94.94 186 TRP A N 1
ATOM 1467 C CA . TRP A 1 186 ? -6.911 15.695 17.859 1.00 94.94 186 TRP A CA 1
ATOM 1468 C C . TRP A 1 186 ? -6.599 16.018 19.332 1.00 94.94 186 TRP A C 1
ATOM 1470 O O . TRP A 1 186 ? -5.779 16.890 19.626 1.00 94.94 186 TRP A O 1
ATOM 1480 N N . PRO A 1 187 ? -7.248 15.347 20.302 1.00 91.44 187 PRO A N 1
ATOM 1481 C CA . PRO A 1 187 ? -7.074 15.644 21.726 1.00 91.44 187 PRO A CA 1
ATOM 1482 C C . PRO A 1 187 ? -5.651 15.383 22.248 1.00 91.44 187 PRO A C 1
ATOM 1484 O O . PRO A 1 187 ? -5.303 15.881 23.313 1.00 91.44 187 PRO A O 1
ATOM 1487 N N . PHE A 1 188 ? -4.836 14.615 21.517 1.00 87.81 188 PHE A N 1
ATOM 1488 C CA . PHE A 1 188 ? -3.462 14.257 21.894 1.00 87.81 188 PHE A CA 1
ATOM 1489 C C . PHE A 1 188 ? -2.402 14.902 20.987 1.00 87.81 188 PHE A C 1
ATOM 1491 O O . PHE A 1 188 ? -1.235 14.523 21.027 1.00 87.81 188 PHE A O 1
ATOM 1498 N N . GLY A 1 189 ? -2.803 15.881 20.171 1.00 85.62 189 GLY A N 1
ATOM 1499 C CA . GLY A 1 189 ? -1.952 16.542 19.185 1.00 85.62 189 GLY A CA 1
ATOM 1500 C C . GLY A 1 189 ? -2.245 16.105 17.745 1.00 85.62 189 GLY A C 1
ATOM 1501 O O . GLY A 1 189 ? -2.940 15.113 17.522 1.00 85.62 189 GLY A O 1
ATOM 1502 N N . PRO A 1 190 ? -1.706 16.837 16.753 1.00 81.25 190 PRO A N 1
ATOM 1503 C CA . PRO A 1 190 ? -2.090 16.715 15.341 1.00 81.25 190 PRO A CA 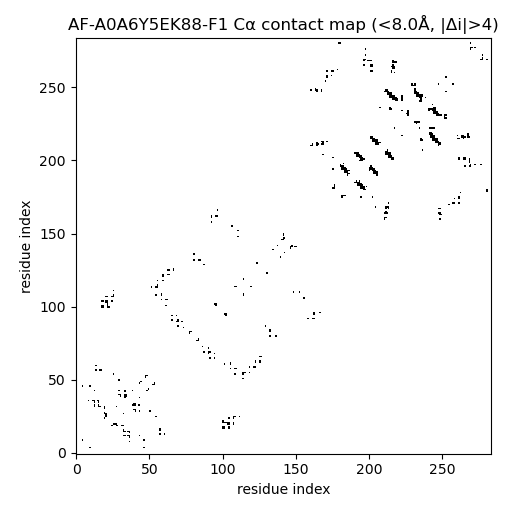1
ATOM 1504 C C . PRO A 1 190 ? -1.748 15.360 14.705 1.00 81.25 190 PRO A C 1
ATOM 1506 O O . PRO A 1 190 ? -2.290 15.032 13.658 1.00 81.25 190 PRO A O 1
ATOM 1509 N N . GLN A 1 191 ? -0.878 14.576 15.344 1.00 77.56 191 GLN A N 1
ATOM 1510 C CA . GLN A 1 191 ? -0.422 13.268 14.862 1.00 77.56 191 GLN A CA 1
ATOM 1511 C C . GLN A 1 191 ? -1.413 12.129 15.171 1.00 77.56 191 GLN A C 1
ATOM 1513 O O . GLN A 1 191 ? -1.262 11.028 14.652 1.00 77.56 191 GLN A O 1
ATOM 1518 N N . TYR A 1 192 ? -2.381 12.354 16.069 1.00 87.69 192 TYR A N 1
ATOM 1519 C CA . TYR A 1 192 ? -3.273 11.310 16.575 1.00 87.69 192 TYR A CA 1
ATOM 1520 C C . TYR A 1 192 ? -4.720 11.630 16.208 1.00 87.69 192 TYR A C 1
ATOM 1522 O O . TYR A 1 192 ? -5.416 12.328 16.949 1.00 87.69 192 TYR A O 1
ATOM 1530 N N . ASP A 1 193 ? -5.180 11.122 15.065 1.00 94.94 193 ASP A N 1
ATOM 1531 C CA . ASP A 1 193 ? -6.588 11.196 14.680 1.00 94.94 193 ASP A CA 1
ATOM 1532 C C . ASP A 1 193 ? -7.441 10.380 15.665 1.00 94.94 193 ASP A C 1
ATOM 1534 O O . ASP A 1 193 ? -7.232 9.179 15.867 1.00 94.94 193 ASP A O 1
ATOM 1538 N N . VAL A 1 194 ? -8.430 11.031 16.278 1.00 97.31 194 VAL A N 1
ATOM 1539 C CA . VAL A 1 194 ? -9.360 10.413 17.225 1.00 97.31 194 VAL A CA 1
ATOM 1540 C C . VAL A 1 194 ? -10.784 10.584 16.727 1.00 97.31 194 VAL A C 1
ATOM 1542 O O . VAL A 1 194 ? -11.201 11.685 16.374 1.00 97.31 194 VAL A O 1
ATOM 1545 N N . PHE A 1 195 ? -11.543 9.491 16.747 1.00 98.25 195 PHE A N 1
ATOM 1546 C CA . PHE A 1 195 ? -12.922 9.444 16.284 1.00 98.25 195 PHE A CA 1
ATOM 1547 C C . PHE A 1 195 ? -13.851 9.093 17.439 1.00 98.25 195 PHE A C 1
ATOM 1549 O O . PHE A 1 195 ? -13.634 8.119 18.177 1.00 98.25 195 PHE A O 1
ATOM 1556 N N . LYS A 1 196 ? -14.886 9.912 17.616 1.00 98.19 196 LYS A N 1
ATOM 1557 C CA . LYS A 1 196 ? -15.822 9.823 18.735 1.00 98.19 196 LYS A CA 1
ATOM 1558 C C . LYS A 1 196 ? -17.264 9.795 18.262 1.00 98.19 196 LYS A C 1
ATOM 1560 O O . LYS A 1 196 ? -17.601 10.354 17.228 1.00 98.19 196 LYS A O 1
ATOM 1565 N N . VAL A 1 197 ? -18.123 9.207 19.085 1.00 97.38 197 VAL A N 1
ATOM 1566 C CA . VAL A 1 197 ? -19.579 9.320 18.984 1.00 97.38 197 VAL A CA 1
ATOM 1567 C C . VAL A 1 197 ? -20.139 9.538 20.388 1.00 97.38 197 VAL A C 1
ATOM 1569 O O . VAL A 1 197 ? -19.704 8.894 21.346 1.00 97.38 197 VAL A O 1
ATOM 1572 N N . GLY A 1 198 ? -21.035 10.517 20.550 1.00 94.12 198 GLY A N 1
ATOM 1573 C CA . GLY A 1 198 ? -21.563 10.893 21.873 1.00 94.12 198 GLY A CA 1
ATOM 1574 C C . GLY A 1 198 ? -20.465 11.269 22.883 1.00 94.12 198 GLY A C 1
ATOM 1575 O O . GLY A 1 198 ? -20.529 10.885 24.049 1.00 94.12 198 GLY A O 1
ATOM 1576 N N . GLY A 1 199 ? -19.394 11.929 22.421 1.00 94.62 199 GLY A N 1
ATOM 1577 C CA . GLY A 1 199 ? -18.248 12.331 23.248 1.00 94.62 199 GLY A CA 1
ATOM 1578 C C . GLY A 1 199 ? -17.310 11.193 23.682 1.00 94.62 199 GLY A C 1
ATOM 1579 O O . GLY A 1 199 ? -16.324 11.446 24.375 1.00 94.62 199 GLY A O 1
ATOM 1580 N N . LYS A 1 200 ? -17.566 9.942 23.278 1.00 96.56 200 LYS A N 1
ATOM 1581 C CA . LYS A 1 200 ? -16.744 8.770 23.620 1.00 96.56 200 LYS A CA 1
ATOM 1582 C C . LYS A 1 200 ? -15.953 8.286 22.405 1.00 96.56 200 LYS A C 1
ATOM 1584 O O . LYS A 1 200 ? -16.499 8.181 21.314 1.00 96.56 200 LYS A O 1
ATOM 1589 N N . ILE A 1 201 ? -14.676 7.956 22.607 1.00 97.50 201 ILE A N 1
ATOM 1590 C CA . ILE A 1 201 ? -13.781 7.455 21.549 1.00 97.50 201 ILE A CA 1
ATOM 1591 C C . ILE A 1 201 ? -14.182 6.032 21.159 1.00 97.50 201 ILE A C 1
ATOM 1593 O O . ILE A 1 201 ? -14.295 5.185 22.046 1.00 97.50 201 ILE A O 1
ATOM 1597 N N . PHE A 1 202 ? -14.334 5.767 19.862 1.00 98.25 202 PHE A N 1
ATOM 1598 C CA . PHE A 1 202 ? -14.479 4.412 19.314 1.00 98.25 202 PHE A CA 1
ATOM 1599 C C . PHE A 1 202 ? -13.301 4.015 18.410 1.00 98.25 202 PHE A C 1
ATOM 1601 O O . PHE A 1 202 ? -13.018 2.831 18.266 1.00 98.25 202 PHE A O 1
ATOM 1608 N N . MET A 1 203 ? -12.573 4.973 17.836 1.00 98.31 203 MET A N 1
ATOM 1609 C CA . MET A 1 203 ? -11.411 4.683 16.995 1.00 98.31 203 MET A CA 1
ATOM 1610 C C . MET A 1 203 ? -10.309 5.722 17.203 1.00 98.31 203 MET A C 1
ATOM 1612 O O . MET A 1 203 ? -10.594 6.897 17.439 1.00 98.31 203 MET A O 1
ATOM 1616 N N . LEU A 1 204 ? -9.052 5.288 17.140 1.00 96.31 204 LEU A N 1
ATOM 1617 C CA . LEU A 1 204 ? -7.879 6.151 17.275 1.00 96.31 204 LEU A CA 1
ATOM 1618 C C . LEU A 1 204 ? -6.731 5.645 16.400 1.00 96.31 204 LEU A C 1
ATOM 1620 O O . LEU A 1 204 ? -6.454 4.446 16.386 1.00 96.31 204 LEU A O 1
ATOM 1624 N N . PHE A 1 205 ? -6.041 6.552 15.713 1.00 94.56 205 PHE A N 1
ATOM 1625 C CA . PHE A 1 205 ? -4.802 6.242 15.002 1.00 94.56 205 PHE A CA 1
ATOM 1626 C C . PHE A 1 205 ? -3.596 6.415 15.915 1.00 94.56 205 PHE A C 1
ATOM 1628 O O . PHE A 1 205 ? -3.524 7.331 16.736 1.00 94.56 205 PHE A O 1
ATOM 1635 N N . THR A 1 206 ? -2.646 5.501 15.786 1.00 89.88 206 THR A N 1
ATOM 1636 C CA . THR A 1 206 ? -1.366 5.564 16.482 1.00 89.88 206 THR A CA 1
ATOM 1637 C C . THR A 1 206 ? -0.294 4.892 15.636 1.00 89.88 206 THR A C 1
ATOM 1639 O O . THR A 1 206 ? -0.576 4.347 14.568 1.00 89.88 206 THR A O 1
ATOM 1642 N N . GLU A 1 207 ? 0.935 4.918 16.127 1.00 87.50 207 GLU A N 1
ATOM 1643 C CA . GLU A 1 207 ? 2.054 4.210 15.533 1.00 87.50 207 GLU A CA 1
ATOM 1644 C C . GLU A 1 207 ? 2.711 3.333 16.593 1.00 87.50 207 GLU A C 1
ATOM 1646 O O . GLU A 1 207 ? 2.949 3.758 17.725 1.00 87.50 207 GLU A O 1
ATOM 1651 N N . HIS A 1 208 ? 3.023 2.096 16.219 1.00 85.06 208 HIS A N 1
ATOM 1652 C CA . HIS A 1 208 ? 3.761 1.167 17.062 1.00 85.06 208 HIS A CA 1
ATOM 1653 C C . HIS A 1 208 ? 4.953 0.624 16.277 1.00 85.06 208 HIS A C 1
ATOM 1655 O O . HIS A 1 208 ? 4.777 0.009 15.229 1.00 85.06 208 HIS A O 1
ATOM 1661 N N . HIS A 1 209 ? 6.176 0.885 16.756 1.00 82.25 209 HIS A N 1
ATOM 1662 C CA . HIS A 1 209 ? 7.420 0.542 16.049 1.00 82.25 209 HIS A CA 1
ATOM 1663 C C . HIS A 1 209 ? 7.431 1.005 14.578 1.00 82.25 209 HIS A C 1
ATOM 1665 O O . HIS A 1 209 ? 7.766 0.233 13.681 1.00 82.25 209 HIS A O 1
ATOM 1671 N N . CYS A 1 210 ? 7.033 2.262 14.343 1.00 75.50 210 CYS A N 1
ATOM 1672 C CA . CYS A 1 210 ? 6.914 2.873 13.012 1.00 75.50 210 CYS A CA 1
ATOM 1673 C C . CYS A 1 210 ? 5.896 2.188 12.080 1.00 75.50 210 CYS A C 1
ATOM 1675 O O . CYS A 1 210 ? 5.951 2.379 10.868 1.00 75.50 210 CYS A O 1
ATOM 1677 N N . ARG A 1 211 ? 4.969 1.388 12.623 1.00 81.38 211 ARG A N 1
ATOM 1678 C CA . ARG A 1 211 ? 3.845 0.818 11.874 1.00 81.38 211 ARG A CA 1
ATOM 1679 C C . ARG A 1 211 ? 2.565 1.566 12.229 1.00 81.38 211 ARG A C 1
ATOM 1681 O O . ARG A 1 211 ? 2.258 1.659 13.421 1.00 81.38 211 ARG A O 1
ATOM 1688 N N . PRO A 1 212 ? 1.811 2.064 11.239 1.00 88.19 212 PRO A N 1
ATOM 1689 C CA . PRO A 1 212 ? 0.484 2.622 11.457 1.00 88.19 212 PRO A CA 1
ATOM 1690 C C . PRO A 1 212 ? -0.470 1.590 12.063 1.00 88.19 212 PRO A C 1
ATOM 1692 O O . PRO A 1 212 ? -0.541 0.445 11.616 1.00 88.19 212 PRO A O 1
ATOM 1695 N N . VAL A 1 213 ? -1.202 2.003 13.096 1.00 93.88 213 VAL A N 1
ATOM 1696 C CA . VAL A 1 213 ? -2.154 1.167 13.835 1.00 93.88 213 VAL A CA 1
ATOM 1697 C C . VAL A 1 213 ? -3.486 1.885 13.953 1.00 93.88 213 VAL A C 1
ATOM 1699 O O . VAL A 1 213 ? -3.529 3.093 14.199 1.00 93.88 213 VAL A O 1
ATOM 1702 N N . VAL A 1 214 ? -4.574 1.129 13.828 1.00 97.12 214 VAL A N 1
ATOM 1703 C CA . VAL A 1 214 ? -5.923 1.581 14.175 1.00 97.12 214 VAL A CA 1
ATOM 1704 C C . VAL A 1 214 ? -6.355 0.875 15.456 1.00 97.12 214 VAL A C 1
ATOM 1706 O O . VAL A 1 214 ? -6.539 -0.341 15.486 1.00 97.12 214 VAL A O 1
ATOM 1709 N N . ASN A 1 215 ? -6.511 1.639 16.533 1.00 97.69 215 ASN A N 1
ATOM 1710 C CA . ASN A 1 215 ? -7.066 1.151 17.788 1.00 97.69 215 ASN A CA 1
ATOM 1711 C C . ASN A 1 215 ? -8.590 1.232 17.748 1.00 97.69 215 ASN A C 1
ATOM 1713 O O . ASN A 1 215 ? -9.149 2.309 17.533 1.00 97.69 215 ASN A O 1
ATOM 1717 N N . LEU A 1 216 ? -9.251 0.107 18.012 1.00 98.38 216 LEU A N 1
ATOM 1718 C CA . LEU A 1 216 ? -10.707 -0.030 18.005 1.00 98.38 216 LEU A CA 1
ATOM 1719 C C . LEU A 1 216 ? -11.183 -0.629 19.321 1.00 98.38 216 LEU A C 1
ATOM 1721 O O . LEU A 1 216 ? -10.503 -1.476 19.909 1.00 98.38 216 LEU A O 1
ATOM 1725 N N . LYS A 1 217 ? -12.363 -0.215 19.784 1.00 98.00 217 LYS A N 1
ATOM 1726 C CA . LYS A 1 217 ? -13.031 -0.935 20.860 1.00 98.00 217 LYS A CA 1
ATOM 1727 C C . LYS A 1 217 ? -13.522 -2.279 20.351 1.00 98.00 217 LYS A C 1
ATOM 1729 O O . LYS A 1 217 ? -13.992 -2.402 19.228 1.00 98.00 217 LYS A O 1
ATOM 1734 N N . SER A 1 218 ? -13.463 -3.273 21.219 1.00 96.56 218 SER A N 1
ATOM 1735 C CA . SER A 1 218 ? -13.995 -4.598 20.943 1.00 96.56 218 SER A CA 1
ATOM 1736 C C . SER A 1 218 ? -14.672 -5.149 22.186 1.00 96.56 218 SER A C 1
ATOM 1738 O O . SER A 1 218 ? -14.231 -4.918 23.316 1.00 96.56 218 SER A O 1
ATOM 1740 N N . ASP A 1 219 ? -15.726 -5.930 21.966 1.00 95.00 219 ASP A N 1
ATOM 1741 C CA . ASP A 1 219 ? -16.223 -6.844 22.987 1.00 95.00 219 ASP A CA 1
ATOM 1742 C C . ASP A 1 219 ? -15.097 -7.826 23.391 1.00 95.00 219 ASP A C 1
ATOM 1744 O O . ASP A 1 219 ? -14.351 -8.268 22.507 1.00 95.00 219 ASP A O 1
ATOM 1748 N N . PRO A 1 220 ? -14.928 -8.170 24.685 1.00 93.94 220 PRO A N 1
ATOM 1749 C CA . PRO A 1 220 ? -13.838 -9.037 25.133 1.00 93.94 220 PRO A CA 1
ATOM 1750 C C . PRO A 1 220 ? -13.825 -10.436 24.507 1.00 93.94 220 PRO A C 1
ATOM 1752 O O . PRO A 1 220 ? -12.744 -10.983 24.300 1.00 93.94 220 PRO A O 1
ATOM 1755 N N . GLN A 1 221 ? -14.986 -11.024 24.198 1.00 92.25 221 GLN A N 1
ATOM 1756 C CA . GLN A 1 221 ? -15.052 -12.347 23.569 1.00 92.25 221 GLN A CA 1
ATOM 1757 C C . GLN A 1 221 ? -14.668 -12.255 22.092 1.00 92.25 221 GLN A C 1
ATOM 1759 O O . GLN A 1 221 ? -13.800 -13.002 21.641 1.00 92.25 221 GLN A O 1
ATOM 1764 N N . LYS A 1 222 ? -15.234 -11.282 21.361 1.00 90.69 222 LYS A N 1
ATOM 1765 C CA . LYS A 1 222 ? -14.845 -11.011 19.963 1.00 90.69 222 LYS A CA 1
ATOM 1766 C C . LYS A 1 222 ? -13.360 -10.658 19.836 1.00 90.69 222 LYS A C 1
ATOM 1768 O O . LYS A 1 222 ? -12.704 -11.096 18.898 1.00 90.69 222 LYS A O 1
ATOM 1773 N N . SER A 1 223 ? -12.823 -9.915 20.804 1.00 91.06 223 SER A N 1
ATOM 1774 C CA . SER A 1 223 ? -11.415 -9.508 20.846 1.00 91.06 223 SER A CA 1
ATOM 1775 C C . SER A 1 223 ? -10.479 -10.718 20.820 1.00 91.06 223 SER A C 1
ATOM 1777 O O . SER A 1 223 ? -9.542 -10.744 20.027 1.00 91.06 223 SER A O 1
ATOM 1779 N N . LEU A 1 224 ? -10.756 -11.740 21.641 1.00 91.88 224 LEU A N 1
ATOM 1780 C CA . LEU A 1 224 ? -9.954 -12.967 21.694 1.00 91.88 224 LEU A CA 1
ATOM 1781 C C . LEU A 1 224 ? -10.034 -13.763 20.388 1.00 91.88 224 LEU A C 1
ATOM 1783 O O . LEU A 1 224 ? -9.007 -14.215 19.893 1.00 91.88 224 LEU A O 1
ATOM 1787 N N . VAL A 1 225 ? -11.237 -13.902 19.824 1.00 93.25 225 VAL A N 1
ATOM 1788 C CA . VAL A 1 225 ? -11.451 -14.631 18.565 1.00 93.25 225 VAL A CA 1
ATOM 1789 C C . VAL A 1 225 ? -10.712 -13.950 17.413 1.00 93.25 225 VAL A C 1
ATOM 1791 O O . VAL A 1 225 ? -9.966 -14.603 16.690 1.00 93.25 225 VAL A O 1
ATOM 1794 N N . ASN A 1 226 ? -10.844 -12.630 17.279 1.00 92.88 226 ASN A N 1
ATOM 1795 C CA . ASN A 1 226 ? -10.183 -11.881 16.214 1.00 92.88 226 ASN A CA 1
ATOM 1796 C C . ASN A 1 226 ? -8.654 -11.982 16.300 1.00 92.88 226 ASN A C 1
ATOM 1798 O O . ASN A 1 226 ? -8.013 -12.182 15.277 1.00 92.88 226 ASN A O 1
ATOM 1802 N N . GLN A 1 227 ? -8.077 -11.923 17.503 1.00 93.25 227 GLN A N 1
ATOM 1803 C CA . GLN A 1 227 ? -6.630 -12.086 17.706 1.00 93.25 227 GLN A CA 1
ATOM 1804 C C . GLN A 1 227 ? -6.120 -13.503 17.390 1.00 93.25 227 GLN A C 1
ATOM 1806 O O . GLN A 1 227 ? -4.937 -13.682 17.121 1.00 93.25 227 GLN A O 1
ATOM 1811 N N . GLN A 1 228 ? -6.983 -14.523 17.450 1.00 93.00 228 GLN A N 1
ATOM 1812 C CA . GLN A 1 228 ? -6.626 -15.897 17.078 1.00 93.00 228 GLN A CA 1
ATOM 1813 C C . GLN A 1 228 ? -6.724 -16.138 15.571 1.00 93.00 228 GLN A C 1
ATOM 1815 O O . GLN A 1 228 ? -5.946 -16.917 15.028 1.00 93.00 228 GLN A O 1
ATOM 1820 N N . ILE A 1 229 ? -7.694 -15.500 14.910 1.00 95.31 229 ILE A N 1
ATOM 1821 C CA . ILE A 1 229 ? -7.948 -15.677 13.476 1.00 95.31 229 ILE A CA 1
ATOM 1822 C C . ILE A 1 229 ? -7.007 -14.809 12.634 1.00 95.31 229 ILE A C 1
ATOM 1824 O O . ILE A 1 229 ? -6.527 -15.268 11.601 1.00 95.31 229 ILE A O 1
ATOM 1828 N N . TYR A 1 230 ? -6.748 -13.575 13.071 1.00 95.75 230 TYR A N 1
ATOM 1829 C CA . TYR A 1 230 ? -6.055 -12.555 12.287 1.00 95.75 230 TYR A CA 1
ATOM 1830 C C . TYR A 1 230 ? -4.721 -12.178 12.949 1.00 95.75 230 TYR A C 1
ATOM 1832 O O . TYR A 1 230 ? -4.726 -11.441 13.941 1.00 95.75 230 TYR A O 1
ATOM 1840 N N . PRO A 1 231 ? -3.568 -12.648 12.428 1.00 94.31 231 PRO A N 1
ATOM 1841 C CA . PRO A 1 231 ? -2.245 -12.283 12.941 1.00 94.31 231 PRO A CA 1
ATOM 1842 C C . PRO A 1 231 ? -1.987 -10.772 13.007 1.00 94.31 231 PRO A C 1
ATOM 1844 O O . PRO A 1 231 ? -1.199 -10.317 13.839 1.00 94.31 231 PRO A O 1
ATOM 1847 N N . SER A 1 232 ? -2.656 -9.989 12.158 1.00 95.25 232 SER A N 1
ATOM 1848 C CA . SER A 1 232 ? -2.542 -8.527 12.128 1.00 95.25 232 SER A CA 1
ATOM 1849 C C . SER A 1 232 ? -3.441 -7.816 13.149 1.00 95.25 232 SER A C 1
ATOM 1851 O O . SER A 1 232 ? -3.496 -6.584 13.167 1.00 95.25 232 SER A O 1
ATOM 1853 N N . ILE A 1 233 ? -4.138 -8.554 14.021 1.00 96.62 233 ILE A N 1
ATOM 1854 C CA . ILE A 1 233 ? -4.919 -8.007 15.136 1.00 96.62 233 ILE A CA 1
ATOM 1855 C C . ILE A 1 233 ? -4.270 -8.409 16.457 1.00 96.62 233 ILE A C 1
ATOM 1857 O O . ILE A 1 233 ? -4.169 -9.583 16.799 1.00 96.62 233 ILE A O 1
ATOM 1861 N N . ALA A 1 234 ? -3.876 -7.412 17.245 1.00 95.44 234 ALA A N 1
ATOM 1862 C CA . ALA A 1 234 ? -3.212 -7.600 18.532 1.00 95.44 234 ALA A CA 1
ATOM 1863 C C . ALA A 1 234 ? -4.024 -6.985 19.690 1.00 95.44 234 ALA A C 1
ATOM 1865 O O . ALA A 1 234 ? -4.936 -6.182 19.455 1.00 95.44 234 ALA A O 1
ATOM 1866 N N . PRO A 1 235 ? -3.683 -7.289 20.959 1.00 96.12 235 PRO A N 1
ATOM 1867 C CA . PRO A 1 235 ? -4.231 -6.562 22.100 1.00 96.12 235 PRO A CA 1
ATOM 1868 C C . PRO A 1 235 ? -3.973 -5.053 21.987 1.00 96.12 235 PRO A C 1
ATOM 1870 O O . PRO A 1 235 ? -2.882 -4.642 21.595 1.00 96.12 235 PRO A O 1
ATOM 1873 N N . GLY A 1 236 ? -4.942 -4.229 22.399 1.00 93.19 236 GLY A N 1
ATOM 1874 C CA . GLY A 1 236 ? -4.872 -2.770 22.274 1.00 93.19 236 GLY A CA 1
ATOM 1875 C C . GLY A 1 236 ? -3.585 -2.142 22.834 1.00 93.19 236 GLY A C 1
ATOM 1876 O O . GLY A 1 236 ? -3.332 -2.160 24.044 1.00 93.19 236 GLY A O 1
ATOM 1877 N N . TYR A 1 237 ? -2.790 -1.544 21.949 1.00 91.88 237 TYR A N 1
ATOM 1878 C CA . TYR A 1 237 ? -1.568 -0.801 22.244 1.00 91.88 237 TYR A CA 1
ATOM 1879 C C . TYR A 1 237 ? -1.894 0.526 22.940 1.00 91.88 237 TYR A C 1
ATOM 1881 O O . TYR A 1 237 ? -2.767 1.261 22.484 1.00 91.88 237 TYR A O 1
ATOM 1889 N N . HIS A 1 238 ? -1.231 0.809 24.071 1.00 89.06 238 HIS A N 1
ATOM 1890 C CA . HIS A 1 238 ? -1.549 1.912 25.008 1.00 89.06 238 HIS A CA 1
ATOM 1891 C C . HIS A 1 238 ? -3.006 1.969 25.499 1.00 89.06 238 HIS A C 1
ATOM 1893 O O . HIS A 1 238 ? -3.434 2.961 26.083 1.00 89.06 238 HIS A O 1
ATOM 1899 N N . MET A 1 239 ? -3.768 0.891 25.310 1.00 93.62 239 MET A N 1
ATOM 1900 C CA . MET A 1 239 ? -5.183 0.811 25.658 1.00 93.62 239 MET A CA 1
ATOM 1901 C C . MET A 1 239 ? -5.455 -0.349 26.620 1.00 93.62 239 MET A C 1
ATOM 1903 O O . MET A 1 239 ? -4.605 -1.204 26.893 1.00 93.62 239 MET A O 1
ATOM 1907 N N . ASN A 1 240 ? -6.680 -0.398 27.149 1.00 93.94 240 ASN A N 1
ATOM 1908 C CA . ASN A 1 240 ? -7.129 -1.540 27.936 1.00 93.94 240 ASN A CA 1
ATOM 1909 C C . ASN A 1 240 ? -7.304 -2.765 27.021 1.00 93.94 240 ASN A C 1
ATOM 1911 O O . ASN A 1 240 ? -8.311 -2.881 26.326 1.00 93.94 240 ASN A O 1
ATOM 1915 N N . LYS A 1 241 ? -6.344 -3.694 27.081 1.00 93.25 241 LYS A N 1
ATOM 1916 C CA . LYS A 1 241 ? -6.251 -4.914 26.255 1.00 93.25 241 LYS A CA 1
ATOM 1917 C C . LYS A 1 241 ? -7.476 -5.836 26.315 1.00 93.25 241 LYS A C 1
ATOM 1919 O O . LYS A 1 241 ? -7.647 -6.668 25.434 1.00 93.25 241 LYS A O 1
ATOM 1924 N N . LYS A 1 242 ? -8.336 -5.692 27.331 1.00 91.06 242 LYS A N 1
ATOM 1925 C CA . LYS A 1 242 ? -9.602 -6.434 27.427 1.00 91.06 242 LYS A CA 1
ATOM 1926 C C . LYS A 1 242 ? -10.686 -5.871 26.503 1.00 91.06 242 LYS A C 1
ATOM 1928 O O . LYS A 1 242 ? -11.538 -6.620 26.047 1.00 91.06 242 LYS A O 1
ATOM 1933 N N . HIS A 1 243 ? -10.673 -4.562 26.263 1.00 94.50 243 HIS A N 1
ATOM 1934 C CA . HIS A 1 243 ? -11.750 -3.832 25.581 1.00 94.50 243 HIS A CA 1
ATOM 1935 C C . HIS A 1 243 ? -11.309 -3.158 24.284 1.00 94.50 243 HIS A C 1
ATOM 1937 O O . HIS A 1 243 ? -12.112 -2.486 23.641 1.00 94.50 243 HIS A O 1
ATOM 1943 N N . TRP A 1 244 ? -10.035 -3.292 23.930 1.00 97.75 244 TRP A N 1
ATOM 1944 C CA . TRP A 1 244 ? -9.441 -2.664 22.766 1.00 97.75 244 TRP A CA 1
ATOM 1945 C C . TRP A 1 244 ? -8.552 -3.646 22.028 1.00 97.75 244 TRP A C 1
ATOM 1947 O O . TRP A 1 244 ? -7.825 -4.426 22.649 1.00 97.75 244 TRP A O 1
ATOM 1957 N N . ILE A 1 245 ? -8.585 -3.533 20.708 1.00 97.75 245 ILE A N 1
ATOM 1958 C CA . ILE A 1 245 ? -7.704 -4.224 19.775 1.00 97.75 245 ILE A CA 1
ATOM 1959 C C . ILE A 1 245 ? -6.916 -3.196 18.966 1.00 97.75 245 ILE A C 1
ATOM 1961 O O . ILE A 1 245 ? -7.375 -2.071 18.759 1.00 97.75 245 ILE A O 1
ATOM 1965 N N . SER A 1 246 ? -5.734 -3.599 18.520 1.00 97.44 246 SER A N 1
ATOM 1966 C CA . SER A 1 246 ? -4.893 -2.861 17.582 1.00 97.44 246 SER A CA 1
ATOM 1967 C C . SER A 1 246 ? -4.872 -3.599 16.257 1.00 97.44 246 SER A C 1
ATOM 1969 O O . SER A 1 246 ? -4.431 -4.746 16.211 1.00 97.44 246 SER A O 1
ATOM 1971 N N . VAL A 1 247 ? -5.334 -2.941 15.199 1.00 97.06 247 VAL A N 1
ATOM 1972 C CA . VAL A 1 247 ? -5.322 -3.470 13.833 1.00 97.06 247 VAL A CA 1
ATOM 1973 C C . VAL A 1 247 ? -4.132 -2.873 13.090 1.00 97.06 247 VAL A C 1
ATOM 1975 O O . VAL A 1 247 ? -3.995 -1.648 13.027 1.00 97.06 247 VAL A O 1
ATOM 1978 N N . TYR A 1 248 ? -3.274 -3.738 12.558 1.00 94.50 248 TYR A N 1
ATOM 1979 C CA . TYR A 1 248 ? -2.149 -3.397 11.687 1.00 94.50 248 TYR A CA 1
ATOM 1980 C C . TYR A 1 248 ? -2.535 -3.654 10.231 1.00 94.50 248 TYR A C 1
ATOM 1982 O O . TYR A 1 248 ? -3.480 -4.389 9.961 1.00 94.50 248 TYR A O 1
ATOM 1990 N N . ALA A 1 249 ? -1.804 -3.072 9.285 1.00 90.06 249 ALA A N 1
ATOM 1991 C CA . ALA A 1 249 ? -1.954 -3.470 7.893 1.00 90.06 249 ALA A CA 1
ATOM 1992 C C . ALA A 1 249 ? -1.336 -4.865 7.696 1.00 90.06 249 ALA A C 1
ATOM 1994 O O . ALA A 1 249 ? -0.259 -5.142 8.228 1.00 90.06 249 ALA A O 1
ATOM 1995 N N . GLY A 1 250 ? -2.025 -5.727 6.952 1.00 85.44 250 GLY A N 1
ATOM 1996 C CA . GLY A 1 250 ? -1.583 -7.083 6.646 1.00 85.44 250 GLY A CA 1
ATOM 1997 C C . GLY A 1 250 ? -2.520 -7.771 5.659 1.00 85.44 250 GLY A C 1
ATOM 1998 O O . GLY A 1 250 ? -3.636 -7.304 5.425 1.00 85.44 250 GLY A O 1
ATOM 1999 N N . GLU A 1 251 ? -2.063 -8.875 5.066 1.00 82.88 251 GLU A N 1
ATOM 2000 C CA . GLU A 1 251 ? -2.789 -9.605 4.012 1.00 82.88 251 GLU A CA 1
ATOM 2001 C C . GLU A 1 251 ? -4.140 -10.171 4.485 1.00 82.88 251 GLU A C 1
ATOM 2003 O O . GLU A 1 251 ? -5.066 -10.348 3.694 1.00 82.88 251 GLU A O 1
ATOM 2008 N N . ASP A 1 252 ? -4.266 -10.426 5.786 1.00 89.56 252 ASP A N 1
ATOM 2009 C CA . ASP A 1 252 ? -5.459 -10.923 6.467 1.00 89.56 252 ASP A CA 1
ATOM 2010 C C . ASP A 1 252 ? -6.474 -9.813 6.806 1.00 89.56 252 ASP A C 1
ATOM 2012 O O . ASP A 1 252 ? -7.621 -10.106 7.156 1.00 89.56 252 ASP A O 1
ATOM 2016 N N . ILE A 1 253 ? -6.098 -8.536 6.654 1.00 93.12 253 ILE A N 1
ATOM 2017 C CA . ILE A 1 253 ? -6.971 -7.383 6.900 1.00 93.12 253 ILE A CA 1
ATOM 2018 C C . ILE A 1 253 ? -7.593 -6.904 5.595 1.00 93.12 253 ILE A C 1
ATOM 2020 O O . ILE A 1 253 ? -7.110 -6.007 4.904 1.00 93.12 253 ILE A O 1
ATOM 2024 N N . THR A 1 254 ? -8.737 -7.499 5.274 1.00 92.19 254 THR A N 1
ATOM 2025 C CA . THR A 1 254 ? -9.548 -7.060 4.138 1.00 92.19 254 THR A CA 1
ATOM 2026 C C . THR A 1 254 ? -10.272 -5.747 4.436 1.00 92.19 254 THR A C 1
ATOM 2028 O O . THR A 1 254 ? -10.598 -5.426 5.580 1.00 92.19 254 THR A O 1
ATOM 2031 N N . VAL A 1 255 ? -10.597 -4.998 3.380 1.00 90.56 255 VAL A N 1
ATOM 2032 C CA . VAL A 1 255 ? -11.376 -3.751 3.474 1.00 90.56 255 VAL A CA 1
ATOM 2033 C C . VAL A 1 255 ? -12.741 -3.983 4.138 1.00 90.56 255 VAL A C 1
ATOM 2035 O O . VAL A 1 255 ? -13.181 -3.153 4.932 1.00 90.56 255 VAL A O 1
ATOM 2038 N N . SER A 1 256 ? -13.393 -5.116 3.852 1.00 94.12 256 SER A N 1
ATOM 2039 C CA . SER A 1 256 ? -14.657 -5.505 4.488 1.00 94.12 256 SER A CA 1
ATOM 2040 C C . SER A 1 256 ? -14.483 -5.796 5.975 1.00 94.12 256 SER A C 1
ATOM 2042 O O . SER A 1 256 ? -15.236 -5.260 6.778 1.00 94.12 256 SER A O 1
ATOM 2044 N N . LEU A 1 257 ? -13.453 -6.563 6.353 1.00 95.88 257 LEU A N 1
ATOM 2045 C CA . LEU A 1 257 ? -13.174 -6.850 7.760 1.00 95.88 257 LEU A CA 1
ATOM 2046 C C . LEU A 1 257 ? -12.888 -5.564 8.540 1.00 95.88 257 LEU A C 1
ATOM 2048 O O . LEU A 1 257 ? -13.430 -5.367 9.623 1.00 95.88 257 LEU A O 1
ATOM 2052 N N . LEU A 1 258 ? -12.066 -4.668 7.987 1.00 96.94 258 LEU A N 1
ATOM 2053 C CA . LEU A 1 258 ? -11.780 -3.379 8.611 1.00 96.94 258 LEU A CA 1
ATOM 2054 C C . LEU A 1 258 ? -13.065 -2.573 8.842 1.00 96.94 258 LEU A C 1
ATOM 2056 O O . LEU A 1 258 ? -13.258 -2.032 9.929 1.00 96.94 258 LEU A O 1
ATOM 2060 N N . ASN A 1 259 ? -13.952 -2.521 7.844 1.00 97.31 259 ASN A N 1
ATOM 2061 C CA . ASN A 1 259 ? -15.247 -1.862 7.973 1.00 97.31 259 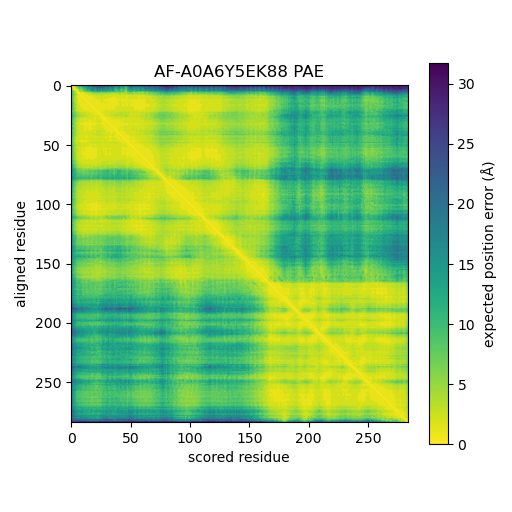ASN A CA 1
ATOM 2062 C C . ASN A 1 259 ? -16.106 -2.498 9.079 1.00 97.31 259 ASN A C 1
ATOM 2064 O O . ASN A 1 259 ? -16.668 -1.777 9.903 1.00 97.31 259 ASN A O 1
ATOM 2068 N N . ASP A 1 260 ? -16.173 -3.828 9.143 1.00 97.12 260 ASP A N 1
ATOM 2069 C CA . ASP A 1 260 ? -16.944 -4.548 10.162 1.00 97.12 260 ASP A CA 1
ATOM 2070 C C . ASP A 1 260 ? -16.408 -4.277 11.575 1.00 97.12 260 ASP A C 1
ATOM 2072 O O . ASP A 1 260 ? -17.179 -3.961 12.481 1.00 97.12 260 ASP A O 1
ATOM 2076 N N . LEU A 1 261 ? -15.083 -4.299 11.761 1.00 97.94 261 LEU A N 1
ATOM 2077 C CA . LEU A 1 261 ? -14.437 -3.994 13.043 1.00 97.94 261 LEU A CA 1
ATOM 2078 C C . LEU A 1 261 ? -14.718 -2.554 13.504 1.00 97.94 261 LEU A C 1
ATOM 2080 O O . LEU A 1 261 ? -14.948 -2.310 14.691 1.00 97.94 261 LEU A O 1
ATOM 2084 N N . ILE A 1 262 ? -14.713 -1.591 12.577 1.00 98.38 262 ILE A N 1
ATOM 2085 C CA . ILE A 1 262 ? -15.021 -0.185 12.876 1.00 98.38 262 ILE A CA 1
ATOM 2086 C C . ILE A 1 262 ? -16.500 -0.027 13.250 1.00 98.38 262 ILE A C 1
ATOM 2088 O O . ILE A 1 262 ? -16.807 0.639 14.243 1.00 98.38 262 ILE A O 1
ATOM 2092 N N . ASN A 1 263 ? -17.405 -0.671 12.508 1.00 97.62 263 ASN A N 1
ATOM 2093 C CA . ASN A 1 263 ? -18.838 -0.685 12.807 1.00 97.62 263 ASN A CA 1
ATOM 2094 C C . ASN A 1 263 ? -19.129 -1.316 14.175 1.00 97.62 263 ASN A C 1
ATOM 2096 O O . ASN A 1 263 ? -19.903 -0.760 14.955 1.00 97.62 263 ASN A O 1
ATOM 2100 N N . ASP A 1 264 ? -18.499 -2.446 14.496 1.00 97.38 264 ASP A N 1
ATOM 2101 C CA . ASP A 1 264 ? -18.615 -3.106 15.799 1.00 97.38 264 ASP A CA 1
ATOM 2102 C C . ASP A 1 264 ? -18.136 -2.186 16.932 1.00 97.38 264 ASP A C 1
ATOM 2104 O O . ASP A 1 264 ? -18.824 -2.026 17.943 1.00 97.38 264 ASP A O 1
ATOM 2108 N N . SER A 1 265 ? -16.987 -1.529 16.748 1.00 98.50 265 SER A N 1
ATOM 2109 C CA . SER A 1 265 ? -16.443 -0.580 17.721 1.00 98.50 265 SER A CA 1
ATOM 2110 C C . SER A 1 265 ? -17.385 0.602 17.974 1.00 98.50 265 SER A C 1
ATOM 2112 O O . SER A 1 265 ? -17.646 0.970 19.126 1.00 98.50 265 SER A O 1
ATOM 2114 N N . TRP A 1 266 ? -17.932 1.186 16.904 1.00 98.25 266 TRP A N 1
ATOM 2115 C CA . TRP A 1 266 ? -18.895 2.281 16.995 1.00 98.25 266 TRP A CA 1
ATOM 2116 C C . TRP A 1 266 ? -20.185 1.834 17.686 1.00 98.25 266 TRP A C 1
ATOM 2118 O O . TRP A 1 266 ? -20.618 2.481 18.641 1.00 98.25 266 TRP A O 1
ATOM 2128 N N . ASN A 1 267 ? -20.755 0.691 17.284 1.00 96.88 267 ASN A N 1
ATOM 2129 C CA . ASN A 1 267 ? -21.964 0.140 17.899 1.00 96.88 267 ASN A CA 1
ATOM 2130 C C . ASN A 1 267 ? -21.768 -0.126 19.391 1.00 96.88 267 ASN A C 1
ATOM 2132 O O . ASN A 1 267 ? -22.629 0.251 20.182 1.00 96.88 267 ASN A O 1
ATOM 2136 N N . LEU A 1 268 ? -20.615 -0.666 19.795 1.00 97.25 268 LEU A N 1
ATOM 2137 C CA . LEU A 1 268 ? -20.299 -0.902 21.203 1.00 97.25 268 LEU A CA 1
ATOM 2138 C C . LEU A 1 268 ? -20.290 0.399 22.020 1.00 97.25 268 LEU A C 1
ATOM 2140 O O . LEU A 1 268 ? -20.728 0.424 23.173 1.00 97.25 268 LEU A O 1
ATOM 2144 N N . VAL A 1 269 ? -19.798 1.499 21.440 1.00 97.38 269 VAL A N 1
ATOM 2145 C CA . VAL A 1 269 ? -19.856 2.812 22.094 1.00 97.38 269 VAL A CA 1
ATOM 2146 C C . VAL A 1 269 ? -21.288 3.330 22.159 1.00 97.38 269 VAL A C 1
ATOM 2148 O O . VAL A 1 269 ? -21.700 3.779 23.230 1.00 97.38 269 VAL A O 1
ATOM 2151 N N . VAL A 1 270 ? -22.051 3.233 21.067 1.00 96.88 270 VAL A N 1
ATOM 2152 C CA . VAL A 1 270 ? -23.453 3.674 21.019 1.00 96.88 270 VAL A CA 1
ATOM 2153 C C . VAL A 1 270 ? -24.319 2.897 22.004 1.00 96.88 270 VAL A C 1
ATOM 2155 O O . VAL A 1 270 ? -25.098 3.505 22.732 1.00 96.88 270 VAL A O 1
ATOM 2158 N N . ASP A 1 271 ? -24.147 1.584 22.110 1.00 96.06 271 ASP A N 1
ATOM 2159 C CA . ASP A 1 271 ? -24.875 0.734 23.057 1.00 96.06 271 ASP A CA 1
ATOM 2160 C C . ASP A 1 271 ? -24.651 1.151 24.520 1.00 96.06 271 ASP A C 1
ATOM 2162 O O . ASP A 1 271 ? -25.535 0.956 25.358 1.00 96.06 271 ASP A O 1
ATOM 2166 N N . GLY A 1 272 ? -23.514 1.791 24.816 1.00 94.12 272 GLY A N 1
ATOM 2167 C CA . GLY A 1 272 ? -23.188 2.366 26.122 1.00 94.12 272 GLY A CA 1
ATOM 2168 C C . GLY A 1 272 ? -23.715 3.788 26.374 1.00 94.12 272 GLY A C 1
ATOM 2169 O O . GLY A 1 272 ? -23.494 4.320 27.465 1.00 94.12 272 GLY A O 1
ATOM 2170 N N . LEU A 1 273 ? -24.371 4.431 25.402 1.00 95.00 273 LEU A N 1
ATOM 2171 C CA . LEU A 1 273 ? -24.973 5.766 25.545 1.00 95.00 273 LEU A CA 1
ATOM 2172 C C . LEU A 1 273 ? -26.409 5.694 26.101 1.00 95.00 273 LEU A C 1
ATOM 2174 O O . LEU A 1 273 ? -27.045 4.642 26.029 1.00 95.00 273 LEU A O 1
ATOM 2178 N N . PRO A 1 274 ? -26.981 6.792 26.634 1.00 94.94 274 PRO A N 1
ATOM 2179 C CA . PRO A 1 274 ? -28.383 6.825 27.054 1.00 94.94 274 PRO A CA 1
ATOM 2180 C C . PRO A 1 274 ? -29.344 6.432 25.920 1.00 94.94 274 PRO A C 1
ATOM 2182 O O . PRO A 1 274 ? -29.135 6.795 24.764 1.00 94.94 274 PRO A O 1
ATOM 2185 N N . LYS A 1 275 ? -30.458 5.754 26.237 1.00 92.75 275 LYS A N 1
ATOM 2186 C CA . LYS A 1 275 ? -31.414 5.245 25.225 1.00 92.75 275 LYS A CA 1
ATOM 2187 C C . LYS A 1 275 ? -31.925 6.310 24.252 1.00 92.75 275 LYS A C 1
ATOM 2189 O O . LYS A 1 275 ? -32.105 6.023 23.072 1.00 92.75 275 LYS A O 1
ATOM 2194 N N . ARG A 1 276 ? -32.105 7.546 24.726 1.00 92.12 276 ARG A N 1
ATOM 2195 C CA . ARG A 1 276 ? -32.484 8.689 23.885 1.00 92.12 276 ARG A CA 1
ATOM 2196 C C . ARG A 1 276 ? -31.432 8.995 22.813 1.00 92.12 276 ARG A C 1
ATOM 2198 O O . ARG A 1 276 ? -31.793 9.280 21.678 1.00 92.12 276 ARG A O 1
ATOM 2205 N N . GLU A 1 277 ? -30.150 8.924 23.161 1.00 90.75 277 GLU A N 1
ATOM 2206 C CA . GLU A 1 277 ? -29.058 9.127 22.206 1.00 90.75 277 GLU A CA 1
ATOM 2207 C C . GLU A 1 277 ? -28.925 7.943 21.251 1.00 90.75 277 GLU A C 1
ATOM 2209 O O . GLU A 1 277 ? -28.775 8.162 20.054 1.00 90.75 277 GLU A O 1
ATOM 2214 N N . GLN A 1 278 ? -29.078 6.706 21.741 1.00 92.12 278 GLN A N 1
ATOM 2215 C CA . GLN A 1 278 ? -29.068 5.509 20.889 1.00 92.12 278 GLN A CA 1
ATOM 2216 C C . GLN A 1 278 ? -30.084 5.611 19.746 1.00 92.12 278 GLN A C 1
ATOM 2218 O O . GLN A 1 278 ? -29.736 5.343 18.601 1.00 92.12 278 GLN A O 1
ATOM 2223 N N . LEU A 1 279 ? -31.317 6.032 20.049 1.00 89.62 279 LEU A N 1
ATOM 2224 C CA . LEU A 1 279 ? -32.385 6.206 19.057 1.00 89.62 279 LEU A CA 1
ATOM 2225 C C . LEU A 1 279 ? -32.093 7.331 18.057 1.00 89.62 279 LEU A C 1
ATOM 2227 O O . LEU A 1 279 ? -32.479 7.231 16.899 1.00 89.62 279 LEU A O 1
ATOM 2231 N N . ARG A 1 280 ? -31.406 8.395 18.489 1.00 88.69 280 ARG A N 1
ATOM 2232 C CA . ARG A 1 280 ? -30.986 9.486 17.597 1.00 88.69 280 ARG A CA 1
ATOM 2233 C C . ARG A 1 280 ? -29.907 9.028 16.613 1.00 88.69 280 ARG A C 1
ATOM 2235 O O . ARG A 1 280 ? -29.903 9.467 15.471 1.00 88.69 280 ARG A O 1
ATOM 2242 N N . LEU A 1 281 ? -28.984 8.188 17.078 1.00 87.94 281 LEU A N 1
ATOM 2243 C CA . LEU A 1 281 ? -27.845 7.698 16.297 1.00 87.94 281 LEU A CA 1
ATOM 2244 C C . LEU A 1 281 ? -28.220 6.517 15.387 1.00 87.94 281 LEU A C 1
ATOM 2246 O O . LEU A 1 281 ? -27.622 6.356 14.330 1.00 87.94 281 LEU A O 1
ATOM 2250 N N . ARG A 1 282 ? -29.212 5.713 15.790 1.00 86.94 282 ARG A N 1
ATOM 2251 C CA . ARG A 1 282 ? -29.788 4.600 15.021 1.00 86.94 282 ARG A CA 1
ATOM 2252 C C . ARG A 1 282 ? -31.320 4.720 15.009 1.00 86.94 282 ARG A C 1
ATOM 2254 O O . ARG A 1 282 ? -31.984 4.051 15.811 1.00 86.94 282 ARG A O 1
ATOM 2261 N N . PRO A 1 283 ? -31.888 5.590 14.153 1.00 70.75 283 PRO A N 1
ATOM 2262 C CA . PRO A 1 283 ? -33.325 5.604 13.916 1.00 70.75 283 PRO A CA 1
ATOM 2263 C C . PRO A 1 283 ? -33.731 4.246 13.329 1.00 70.75 283 PRO A C 1
ATOM 2265 O O . PRO A 1 283 ? -33.016 3.709 12.486 1.00 70.75 283 PRO A O 1
ATOM 2268 N N . ARG A 1 284 ? -34.824 3.668 13.832 1.00 62.38 284 ARG A N 1
ATOM 2269 C CA . ARG A 1 284 ? -35.365 2.396 13.333 1.00 62.38 284 ARG A CA 1
ATOM 2270 C C . ARG A 1 284 ? -35.977 2.540 11.949 1.00 62.38 284 ARG A C 1
ATOM 2272 O O . ARG A 1 284 ? -36.544 3.624 11.688 1.00 62.38 284 ARG A O 1
#

pLDDT: mean 90.94, std 6.94, range [46.69, 98.5]

Mean predicted aligned error: 7.38 Å

InterPro domains:
  IPR001647 DNA-binding HTH domain, TetR-type [PF00440] (13-56)
  IPR001647 DNA-binding HTH domain, TetR-type [PR00455] (13-26)
  IPR001647 DNA-binding HTH domain, TetR-type [PR00455] (33-56)
  IPR001647 DNA-binding HTH domain, TetR-type [PS50977] (7-66)
  IPR007351 YjbR [PTHR35145] (163-282)
  IPR009057 Homedomain-like superfamily [SSF46689] (3-74)
  IPR023772 DNA-binding HTH domain, TetR-type, conserved site [PS01081] (25-55)
  IPR038056 YjbR-like superfamily [SSF142906] (174-281)
  IPR058532 YjbR/MT2646/Rv2570-like [PF04237] (177-268)

Solvent-accessible surface area (backbone atoms only — not comparable to full-atom values): 15606 Å² total; per-residue (Å²): 132,84,79,75,86,56,64,69,60,53,52,36,40,48,53,26,38,30,51,40,25,39,75,54,34,86,76,43,53,65,60,57,22,16,52,69,39,74,42,59,46,74,57,46,44,72,77,27,81,41,71,54,53,42,51,38,52,45,44,49,53,52,48,49,55,53,42,50,59,42,58,75,71,57,68,83,82,60,78,52,64,69,62,45,52,51,49,53,49,52,45,52,48,50,51,30,71,78,32,55,45,56,43,44,21,49,56,50,50,72,76,37,96,63,60,46,74,68,51,54,52,55,52,52,65,66,40,53,70,57,50,56,48,43,69,78,72,46,60,67,71,52,70,32,86,88,31,34,65,56,49,53,50,51,54,52,52,54,47,50,56,50,48,43,21,52,51,46,52,53,52,52,50,52,54,52,67,71,41,72,75,51,45,80,46,47,96,82,40,92,86,28,54,33,34,23,47,94,92,40,77,28,38,34,43,48,69,56,95,90,37,44,30,43,36,30,36,37,58,54,67,59,45,56,51,45,44,70,76,28,87,44,30,42,66,16,74,102,48,61,53,63,45,20,31,25,37,39,61,45,94,81,59,43,75,66,56,53,47,50,48,50,51,51,8,44,47,58,50,43,74,71,44,60,70,72,56,36,45,71,66,53,69,130